Protein AF-A0A6C0I7R7-F1 (afdb_monomer)

InterPro domains:
  IPR003409 MORN repeat [PF02493] (102-117)
  IPR003409 MORN repeat [PF02493] (128-143)
  IPR003409 MORN repeat [PF02493] (154-175)
  IPR003409 MORN repeat [PF02493] (177-190)
  IPR003409 MORN repeat [SM00698] (100-121)
  IPR003409 MORN repeat [SM00698] (123-145)
  IPR003409 MORN repeat [SM00698] (152-173)
  IPR003409 MORN repeat [SM00698] (175-196)

Mean predicted aligned error: 16.59 Å

pLDDT: mean 82.38, std 18.5, range [27.12, 98.75]

Foldseek 3Di:
DDDDDDDDPDPVPVVVVVVVVVVVVVVVVVVVVVVVVVVVVVVVVVVVVVVVVVVVVVVVVVVVVVVVVVVVVVPDPPPPPVVPPQDAQQDWDADPVNQWIWHHHDDPNAQAAFIWIQGNVQRKIKGAGDDRNFAFAWTKMWGDDDPQPFTWMKTGGDDRNEHAQWIKTAHSVGWIKTAGDDRNFFAQWIWTDDPVQQKIWTAGDDRNDGDDTDIDGHDD

Structure (mmCIF, N/CA/C/O backbone):
data_AF-A0A6C0I7R7-F1
#
_entry.id   AF-A0A6C0I7R7-F1
#
loop_
_atom_site.group_PDB
_atom_site.id
_atom_site.type_symbol
_atom_site.label_atom_id
_atom_site.label_alt_id
_atom_site.label_comp_id
_atom_site.label_asym_id
_atom_site.label_entity_id
_atom_site.label_seq_id
_atom_site.pdbx_PDB_ins_code
_atom_site.Cartn_x
_atom_site.Cartn_y
_atom_site.Cartn_z
_atom_site.occupancy
_atom_site.B_iso_or_equiv
_atom_site.auth_seq_id
_atom_site.auth_comp_id
_atom_site.auth_asym_id
_atom_site.auth_atom_id
_atom_site.pdbx_PDB_model_num
ATOM 1 N N . MET A 1 1 ? -87.829 99.321 55.793 1.00 42.62 1 MET A N 1
ATOM 2 C CA . MET A 1 1 ? -86.889 98.284 56.261 1.00 42.62 1 MET A CA 1
ATOM 3 C C . MET A 1 1 ? -87.674 96.998 56.402 1.00 42.62 1 MET A C 1
ATOM 5 O O . MET A 1 1 ? -88.567 96.977 57.232 1.00 42.62 1 MET A O 1
ATOM 9 N N . ASN A 1 2 ? -87.428 96.001 55.555 1.00 27.12 2 ASN A N 1
ATOM 10 C CA . ASN A 1 2 ? -87.588 94.595 55.923 1.00 27.12 2 ASN A CA 1
ATOM 11 C C . ASN A 1 2 ? -86.868 93.722 54.896 1.00 27.12 2 ASN A C 1
ATOM 13 O O . ASN A 1 2 ? -87.236 93.635 53.729 1.00 27.12 2 ASN A O 1
ATOM 17 N N . THR A 1 3 ? -85.790 93.155 55.408 1.00 39.56 3 THR A N 1
ATOM 18 C CA . THR A 1 3 ? -85.009 92.014 54.959 1.00 39.56 3 THR A CA 1
ATOM 19 C C . THR A 1 3 ? -85.893 90.778 54.814 1.00 39.56 3 THR A C 1
ATOM 21 O O . THR A 1 3 ? -86.552 90.395 55.774 1.00 39.56 3 THR A O 1
ATOM 24 N N . THR A 1 4 ? -85.879 90.135 53.651 1.00 38.50 4 THR A N 1
ATOM 25 C CA . THR A 1 4 ? -86.155 88.692 53.494 1.00 38.50 4 THR A CA 1
ATOM 26 C C . THR A 1 4 ? -85.310 88.201 52.323 1.00 38.50 4 THR A C 1
ATOM 28 O O . THR A 1 4 ? -85.787 87.923 51.228 1.00 38.50 4 THR A O 1
ATOM 31 N N . ASP A 1 5 ? -83.999 88.203 52.560 1.00 40.38 5 ASP A N 1
ATOM 32 C CA . ASP A 1 5 ? -83.031 87.515 51.721 1.00 40.38 5 ASP A CA 1
ATOM 33 C C . ASP A 1 5 ? -83.102 86.005 51.969 1.00 40.38 5 ASP A C 1
ATOM 35 O O . ASP A 1 5 ? -83.161 85.551 53.109 1.00 40.38 5 ASP A O 1
ATOM 39 N N . MET A 1 6 ? -82.993 85.262 50.867 1.00 46.66 6 MET A N 1
ATOM 40 C CA . MET A 1 6 ? -82.255 83.998 50.770 1.00 46.66 6 MET A CA 1
ATOM 41 C C . MET A 1 6 ? -82.628 82.878 51.752 1.00 46.66 6 MET A C 1
ATOM 43 O O . MET A 1 6 ? -81.823 82.477 52.585 1.00 46.66 6 MET A O 1
ATOM 47 N N . GLU A 1 7 ? -83.784 82.246 51.548 1.00 43.22 7 GLU A N 1
ATOM 48 C CA . GLU A 1 7 ? -84.145 81.006 52.254 1.00 43.22 7 GLU A CA 1
ATOM 49 C C . GLU A 1 7 ? -84.387 79.820 51.298 1.00 43.22 7 GLU A C 1
ATOM 51 O O . GLU A 1 7 ? -85.345 79.069 51.446 1.00 43.22 7 GLU A O 1
ATOM 56 N N . TYR A 1 8 ? -83.529 79.632 50.282 1.00 42.50 8 TYR A N 1
ATOM 57 C CA . TYR A 1 8 ? -83.697 78.519 49.324 1.00 42.50 8 TYR A CA 1
ATOM 58 C C . TYR A 1 8 ? -82.468 77.638 49.042 1.00 42.50 8 TYR A C 1
ATOM 60 O O . TYR A 1 8 ? -82.517 76.831 48.120 1.00 42.50 8 TYR A O 1
ATOM 68 N N . CYS A 1 9 ? -81.379 77.709 49.819 1.00 44.00 9 CYS A N 1
ATOM 69 C CA . CYS A 1 9 ? -80.162 76.941 49.480 1.00 44.00 9 CYS A CA 1
ATOM 70 C C . CYS A 1 9 ? -79.631 75.933 50.515 1.00 44.00 9 CYS A C 1
ATOM 72 O O . CYS A 1 9 ? -78.678 75.222 50.196 1.00 44.00 9 CYS A O 1
ATOM 74 N N . GLU A 1 10 ? -80.222 75.770 51.704 1.00 43.00 10 GLU A N 1
ATOM 75 C CA . GLU A 1 10 ? -79.621 74.883 52.726 1.00 43.00 10 GLU A CA 1
ATOM 76 C C . GLU A 1 10 ? -80.336 73.542 52.977 1.00 43.00 10 GLU A C 1
ATOM 78 O O . GLU A 1 10 ? -79.711 72.616 53.502 1.00 43.00 10 GLU A O 1
ATOM 83 N N . MET A 1 11 ? -81.590 73.350 52.545 1.00 39.03 11 MET A N 1
ATOM 84 C CA . MET A 1 11 ? -82.331 72.110 52.853 1.00 39.03 11 MET A CA 1
ATOM 85 C C . MET A 1 11 ? -82.100 70.940 51.875 1.00 39.03 11 MET A C 1
ATOM 87 O O . MET A 1 11 ? -82.288 69.787 52.265 1.00 39.03 11 MET A O 1
ATOM 91 N N . ASP A 1 12 ? -81.592 71.180 50.662 1.00 48.50 12 ASP A N 1
ATOM 92 C CA . ASP A 1 12 ? -81.340 70.107 49.682 1.00 48.50 12 ASP A CA 1
ATOM 93 C C . ASP A 1 12 ? -79.949 69.464 49.799 1.00 48.50 12 ASP A C 1
ATOM 95 O O . ASP A 1 12 ? -79.761 68.291 49.459 1.00 48.50 12 ASP A O 1
ATOM 99 N N . ASN A 1 13 ? -78.964 70.170 50.362 1.00 47.06 13 ASN A N 1
ATOM 100 C CA . ASN A 1 13 ? -77.593 69.660 50.414 1.00 47.06 13 ASN A CA 1
ATOM 101 C C . ASN A 1 13 ? -77.442 68.459 51.363 1.00 47.06 13 ASN A C 1
ATOM 103 O O . ASN A 1 13 ? -76.804 67.478 50.991 1.00 47.06 13 ASN A O 1
ATOM 107 N N . LYS A 1 14 ? -78.083 68.439 52.542 1.00 51.88 14 LYS A N 1
ATOM 108 C CA . LYS A 1 14 ? -78.018 67.278 53.461 1.00 51.88 14 LYS A CA 1
ATOM 109 C C . LYS A 1 14 ? -78.707 66.023 52.898 1.00 51.88 14 LYS A C 1
ATOM 111 O O . LYS A 1 14 ? -78.180 64.923 53.062 1.00 51.88 14 LYS A O 1
ATOM 116 N N . SER A 1 15 ? -79.837 66.173 52.200 1.00 50.28 15 SER A N 1
ATOM 117 C CA . SER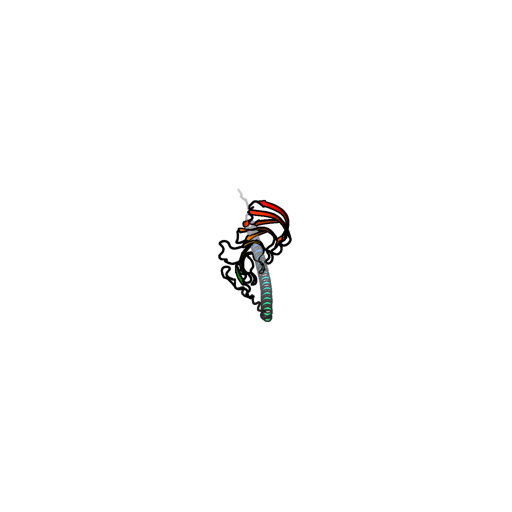 A 1 15 ? -80.572 65.065 51.558 1.00 50.28 15 SER A CA 1
ATOM 118 C C . SER A 1 15 ? -79.800 64.482 50.367 1.00 50.28 15 SER A C 1
ATOM 120 O O . SER A 1 15 ? -79.665 63.263 50.235 1.00 50.28 15 SER A O 1
ATOM 122 N N . ILE A 1 16 ? -79.200 65.344 49.538 1.00 53.50 16 ILE A N 1
ATOM 123 C CA . ILE A 1 16 ? -78.381 64.941 48.387 1.00 53.50 16 ILE A CA 1
ATOM 124 C C . ILE A 1 16 ? -77.039 64.344 48.836 1.00 53.50 16 ILE A C 1
ATOM 126 O O . ILE A 1 16 ? -76.605 63.341 48.267 1.00 53.50 16 ILE A O 1
ATOM 130 N N . ILE A 1 17 ? -76.394 64.896 49.873 1.00 55.56 17 ILE A N 1
ATOM 131 C CA . ILE A 1 17 ? -75.172 64.332 50.471 1.00 55.56 17 ILE A CA 1
ATOM 132 C C . ILE A 1 17 ? -75.470 62.951 51.072 1.00 55.56 17 ILE A C 1
ATOM 134 O O . ILE A 1 17 ? -74.740 62.007 50.784 1.00 55.56 17 ILE A O 1
ATOM 138 N N . SER A 1 18 ? -76.578 62.791 51.806 1.00 58.22 18 SER A N 1
ATOM 139 C CA . SER A 1 18 ? -77.009 61.499 52.364 1.00 58.22 18 SER A CA 1
ATOM 140 C C . SER A 1 18 ? -77.280 60.452 51.272 1.00 58.22 18 SER A C 1
ATOM 142 O O . SER A 1 18 ? -76.729 59.352 51.316 1.00 58.22 18 SER A O 1
ATOM 144 N N . LYS A 1 19 ? -78.015 60.807 50.207 1.00 58.88 19 LYS A N 1
ATOM 145 C CA . LYS A 1 19 ? -78.248 59.912 49.058 1.00 58.88 19 LYS A CA 1
ATOM 146 C C . LYS A 1 19 ? -76.955 59.560 48.314 1.00 58.88 19 LYS A C 1
ATOM 148 O O . LYS A 1 19 ? -76.758 58.397 47.973 1.00 58.88 19 LYS A O 1
ATOM 153 N N . LYS A 1 20 ? -76.037 60.513 48.101 1.00 61.34 20 LYS A N 1
ATOM 154 C CA . LYS A 1 20 ? -74.724 60.253 47.472 1.00 61.34 20 LYS A CA 1
ATOM 155 C C . LYS A 1 20 ? -73.838 59.346 48.330 1.00 61.34 20 LYS A C 1
ATOM 157 O O . LYS A 1 20 ? -73.126 58.510 47.776 1.00 61.34 20 LYS A O 1
ATOM 162 N N . VAL A 1 21 ? -73.891 59.481 49.656 1.00 60.69 21 VAL A N 1
ATOM 163 C CA . VAL A 1 21 ? -73.179 58.603 50.599 1.00 60.69 21 VAL A CA 1
ATOM 164 C C . VAL A 1 21 ? -73.762 57.190 50.572 1.00 60.69 21 VAL A C 1
ATOM 166 O O . VAL A 1 21 ? -73.000 56.235 50.458 1.00 60.69 21 VAL A O 1
ATOM 169 N N . ILE A 1 22 ? -75.089 57.040 50.565 1.00 65.38 22 ILE A N 1
ATOM 170 C CA . ILE A 1 22 ? -75.758 55.731 50.472 1.00 65.38 22 ILE A CA 1
ATOM 171 C C . ILE A 1 22 ? -75.485 55.059 49.116 1.00 65.38 22 ILE A C 1
ATOM 173 O O . ILE A 1 22 ? -75.202 53.864 49.072 1.00 65.38 22 ILE A O 1
ATOM 177 N N . ILE A 1 23 ? -75.496 55.808 48.008 1.00 65.81 23 ILE A N 1
ATOM 178 C CA . ILE A 1 23 ? -75.161 55.281 46.672 1.00 65.81 23 ILE A CA 1
ATOM 179 C C . ILE A 1 23 ? -73.693 54.840 46.612 1.00 65.81 23 ILE A C 1
ATOM 181 O O . ILE A 1 23 ? -73.396 53.761 46.109 1.00 65.81 23 ILE A O 1
ATOM 185 N N . LYS A 1 24 ? -72.761 55.621 47.175 1.00 66.31 24 LYS A N 1
ATOM 186 C CA . LYS A 1 24 ? -71.353 55.205 47.271 1.00 66.31 24 LYS A CA 1
ATOM 187 C C . LYS A 1 24 ? -71.185 53.962 48.144 1.00 66.31 24 LYS A C 1
ATOM 189 O O . LYS A 1 24 ? -70.454 53.058 47.759 1.00 66.31 24 LYS A O 1
ATOM 194 N N . PHE A 1 25 ? -71.874 53.888 49.280 1.00 67.62 25 PHE A N 1
ATOM 195 C CA . PHE A 1 25 ? -71.799 52.738 50.180 1.00 67.62 25 PHE A CA 1
ATOM 196 C C . PHE A 1 25 ? -72.376 51.473 49.533 1.00 67.62 25 PHE A C 1
ATOM 198 O O . PHE A 1 25 ? -71.743 50.423 49.552 1.00 67.62 25 PHE A O 1
ATOM 205 N N . THR A 1 26 ? -73.531 51.576 48.876 1.00 71.56 26 THR A N 1
ATOM 206 C CA . THR A 1 26 ? -74.139 50.453 48.142 1.00 71.56 26 THR A CA 1
ATOM 207 C C . THR A 1 26 ? -73.290 50.022 46.950 1.00 71.56 26 THR A C 1
ATOM 209 O O . THR A 1 26 ? -73.112 48.824 46.751 1.00 71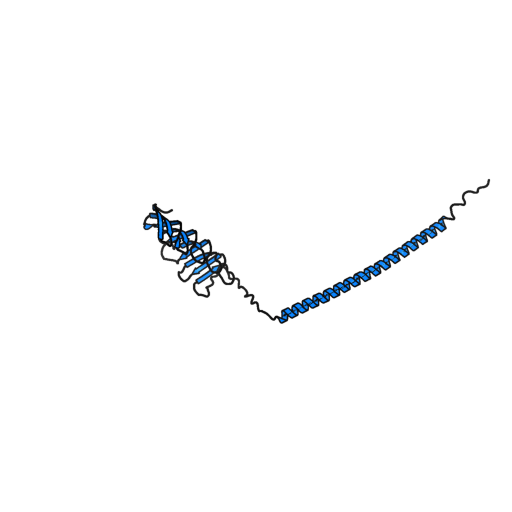.56 26 THR A O 1
ATOM 212 N N . TYR A 1 27 ? -72.675 50.956 46.219 1.00 72.25 27 TYR A N 1
ATOM 213 C CA . TYR A 1 27 ? -71.729 50.637 45.146 1.00 72.25 27 TYR A CA 1
ATOM 214 C C . TYR A 1 27 ? -70.495 49.885 45.665 1.00 72.25 27 TYR A C 1
ATOM 216 O O . TYR A 1 27 ? -70.097 48.880 45.080 1.00 72.25 27 TYR A O 1
ATOM 224 N N . VAL A 1 28 ? -69.925 50.313 46.799 1.00 72.12 28 VAL A N 1
ATOM 225 C CA . VAL A 1 28 ? -68.798 49.621 47.448 1.00 72.12 28 VAL A CA 1
ATOM 226 C C . VAL A 1 28 ? -69.207 48.223 47.911 1.00 72.12 28 VAL A C 1
ATOM 228 O O . VAL A 1 28 ? -68.474 47.269 47.666 1.00 72.12 28 VAL A O 1
ATOM 231 N N . MET A 1 29 ? -70.388 48.066 48.513 1.00 74.62 29 MET A N 1
ATOM 232 C CA . MET A 1 29 ? -70.875 46.754 48.950 1.00 74.62 29 MET A CA 1
ATOM 233 C C . MET A 1 29 ? -71.130 45.811 47.768 1.00 74.62 29 MET A C 1
ATOM 235 O O . MET A 1 29 ? -70.710 44.658 47.814 1.00 74.62 29 MET A O 1
ATOM 239 N N . ILE A 1 30 ? -71.732 46.297 46.679 1.00 75.75 30 ILE A N 1
ATOM 240 C CA . ILE A 1 30 ? -71.921 45.517 45.447 1.00 75.75 30 ILE A CA 1
ATOM 241 C C . ILE A 1 30 ? -70.564 45.123 44.849 1.00 75.75 30 ILE A C 1
ATOM 243 O O . ILE A 1 30 ? -70.373 43.962 44.488 1.00 75.75 30 ILE A O 1
ATOM 247 N N . TYR A 1 31 ? -69.602 46.048 44.797 1.00 79.81 31 TYR A N 1
ATOM 248 C CA . TYR A 1 31 ? -68.253 45.776 44.298 1.00 79.81 31 TYR A CA 1
ATOM 249 C C . TYR A 1 31 ? -67.536 44.706 45.134 1.00 79.81 31 TYR A C 1
ATOM 251 O O . TYR A 1 31 ? -66.980 43.760 44.577 1.00 79.81 31 TYR A O 1
ATOM 259 N N . LEU A 1 32 ? -67.609 44.795 46.467 1.00 76.50 32 LEU A N 1
ATOM 260 C CA . LEU A 1 32 ? -67.054 43.789 47.377 1.00 76.50 32 LEU A CA 1
ATOM 261 C C . LEU A 1 32 ? -67.743 42.427 47.215 1.00 76.50 32 LEU A C 1
ATOM 263 O O . LEU A 1 32 ? -67.065 41.399 47.212 1.00 76.50 32 LEU A O 1
ATOM 267 N N . CYS A 1 33 ? -69.065 42.395 47.018 1.00 72.06 33 CYS A N 1
ATOM 268 C CA . CYS A 1 33 ? -69.794 41.155 46.753 1.00 72.06 33 CYS A CA 1
ATOM 269 C C . CYS A 1 33 ? -69.383 40.515 45.420 1.00 72.06 33 CYS A C 1
ATOM 271 O O . CYS A 1 33 ? -69.117 39.312 45.382 1.00 72.06 33 CYS A O 1
ATOM 273 N N . ILE A 1 34 ? -69.276 41.298 44.342 1.00 78.06 34 ILE A N 1
ATOM 274 C CA . ILE A 1 34 ? -68.814 40.813 43.031 1.00 78.06 34 ILE A CA 1
ATOM 275 C C . ILE A 1 34 ? -67.378 40.290 43.138 1.00 78.06 34 ILE A C 1
ATOM 277 O O . ILE A 1 34 ? -67.089 39.191 42.662 1.00 78.06 34 ILE A O 1
ATOM 281 N N . TYR A 1 35 ? -66.493 41.026 43.815 1.00 76.31 35 TYR A N 1
ATOM 282 C CA . TYR A 1 35 ? -65.114 40.603 44.044 1.00 76.31 35 TYR A CA 1
ATOM 283 C C . TYR A 1 35 ? -65.045 39.284 44.827 1.00 76.31 35 TYR A C 1
ATOM 285 O O . TYR A 1 35 ? -64.345 38.364 44.412 1.00 76.31 35 TYR A O 1
ATOM 293 N N . ALA A 1 36 ? -65.827 39.136 45.902 1.00 77.69 36 ALA A N 1
ATOM 294 C CA . ALA A 1 36 ? -65.870 37.912 46.702 1.00 77.69 36 ALA A CA 1
ATOM 295 C C . ALA A 1 36 ? -66.416 36.700 45.921 1.00 77.69 36 ALA A C 1
ATOM 297 O O . ALA A 1 36 ? -65.897 35.589 46.060 1.00 77.69 36 ALA A O 1
ATOM 298 N N . ILE A 1 37 ? -67.437 36.894 45.077 1.00 79.12 37 ILE A N 1
ATOM 299 C CA . ILE A 1 37 ? -67.976 35.842 44.198 1.00 79.12 37 ILE A CA 1
ATOM 300 C C . ILE A 1 37 ? -66.932 35.432 43.156 1.00 79.12 37 ILE A C 1
ATOM 302 O O . ILE A 1 37 ? -66.698 34.236 42.959 1.00 79.12 37 ILE A O 1
ATOM 306 N N . ASN A 1 38 ? -66.274 36.406 42.524 1.00 71.19 38 ASN A N 1
ATOM 307 C CA . ASN A 1 38 ? -65.230 36.152 41.536 1.00 71.19 38 ASN A CA 1
ATOM 308 C C . ASN A 1 38 ? -64.024 35.448 42.166 1.00 71.19 38 ASN A C 1
ATOM 310 O O . ASN A 1 38 ? -63.549 34.464 41.605 1.00 71.19 38 ASN A O 1
ATOM 314 N N . TYR A 1 39 ? -63.599 35.859 43.363 1.00 72.38 39 TYR A N 1
ATOM 315 C CA . TYR A 1 39 ? -62.528 35.205 44.114 1.00 72.38 39 TYR A CA 1
ATOM 316 C C . TYR A 1 39 ? -62.862 33.740 44.433 1.00 72.38 39 TYR A C 1
ATOM 318 O O . TYR A 1 39 ? -62.055 32.848 44.171 1.00 72.38 39 TYR A O 1
ATOM 326 N N . LYS A 1 40 ? -64.083 33.452 44.916 1.00 77.25 40 LYS A N 1
ATOM 327 C CA . LYS A 1 40 ? -64.534 32.070 45.167 1.00 77.25 40 LYS A CA 1
ATOM 328 C C . LYS A 1 40 ? -64.569 31.226 43.888 1.00 77.25 40 LYS A C 1
ATOM 330 O O . LYS A 1 40 ? -64.155 30.068 43.918 1.00 77.25 40 LYS A O 1
ATOM 335 N N . ARG A 1 41 ? -65.037 31.791 42.767 1.00 69.94 41 ARG A N 1
ATOM 336 C CA . ARG A 1 41 ? -65.063 31.104 41.463 1.00 69.94 41 ARG A CA 1
ATOM 337 C C . ARG A 1 41 ? -63.657 30.810 40.944 1.00 69.94 41 ARG A C 1
ATOM 339 O O . ARG A 1 41 ? -63.407 29.676 40.543 1.00 69.94 41 ARG A O 1
ATOM 346 N N . LEU A 1 42 ? -62.742 31.781 41.007 1.00 60.81 42 LEU A N 1
ATOM 347 C CA . LEU A 1 42 ? -61.347 31.599 40.593 1.00 60.81 42 LEU A CA 1
ATOM 348 C C . LEU A 1 42 ? -60.659 30.516 41.431 1.00 60.81 42 LEU A C 1
ATOM 350 O O . LEU A 1 42 ? -60.031 29.621 40.878 1.00 60.81 42 LEU A O 1
ATOM 354 N N . ASN A 1 43 ? -60.844 30.548 42.754 1.00 68.62 43 ASN A N 1
ATOM 355 C CA . ASN A 1 43 ? -60.264 29.555 43.654 1.00 68.62 43 ASN A CA 1
ATOM 356 C C . ASN A 1 43 ? -60.815 28.140 43.383 1.00 68.62 43 ASN A C 1
ATOM 358 O O . ASN A 1 43 ? -60.066 27.167 43.340 1.00 68.62 43 ASN A O 1
ATOM 362 N N . SER A 1 44 ? -62.122 28.015 43.120 1.00 69.94 44 SER A N 1
ATOM 363 C CA . SER A 1 44 ? -62.738 26.739 42.728 1.00 69.94 44 SER A CA 1
ATOM 364 C C . SER A 1 44 ? -62.201 26.212 41.390 1.00 69.94 44 SER A C 1
ATOM 366 O O . SER A 1 44 ? -61.923 25.018 41.277 1.00 69.94 44 SER A O 1
ATOM 368 N N . TYR A 1 45 ? -62.011 27.088 40.399 1.00 63.69 45 TYR A N 1
ATOM 369 C CA . TYR A 1 45 ? -61.442 26.729 39.098 1.00 63.69 45 TYR A CA 1
ATOM 370 C C . TYR A 1 45 ? -59.974 26.287 39.207 1.00 63.69 45 TYR A C 1
ATOM 372 O O . TYR A 1 45 ? -59.623 25.220 38.707 1.00 63.69 45 TYR A O 1
ATOM 380 N N . CYS A 1 46 ? -59.135 27.041 39.928 1.00 59.41 46 CYS A N 1
ATOM 381 C CA . CYS A 1 46 ? -57.734 26.680 40.159 1.00 59.41 46 CYS A CA 1
ATOM 382 C C . CYS A 1 46 ? -57.597 25.332 40.883 1.00 59.41 46 CYS A C 1
ATOM 384 O O . CYS A 1 46 ? -56.768 24.512 40.492 1.00 59.41 46 CYS A O 1
ATOM 386 N N . ASN A 1 47 ? -58.445 25.061 41.882 1.00 71.06 47 ASN A N 1
ATOM 387 C CA . ASN A 1 47 ? -58.440 23.776 42.586 1.00 71.06 47 ASN A CA 1
ATOM 388 C C . ASN A 1 47 ? -58.867 22.607 41.688 1.00 71.06 47 ASN A C 1
ATOM 390 O O . ASN A 1 47 ? -58.277 21.533 41.771 1.00 71.06 47 ASN A O 1
ATOM 394 N N . LYS A 1 48 ? -59.854 22.801 40.800 1.00 73.50 48 LYS A N 1
ATOM 395 C CA . LYS A 1 48 ? -60.234 21.772 39.817 1.00 73.50 48 LYS A CA 1
ATOM 396 C C . LYS A 1 48 ? -59.089 21.462 38.856 1.00 73.50 48 LYS A C 1
ATOM 398 O O . LYS A 1 48 ? -58.759 20.292 38.698 1.00 73.50 48 LYS A O 1
ATOM 403 N N . LYS A 1 49 ? -58.444 22.491 38.297 1.00 66.31 49 LYS A N 1
ATOM 404 C CA . LYS A 1 49 ? -57.314 22.321 37.374 1.00 66.31 49 LYS A CA 1
ATOM 405 C C . LYS A 1 49 ? -56.127 21.618 38.044 1.00 66.31 49 LYS A C 1
ATOM 407 O O . LYS A 1 49 ? -55.587 20.675 37.482 1.00 66.31 49 LYS A O 1
ATOM 412 N N . LYS A 1 50 ? -55.789 21.997 39.282 1.00 67.06 50 LYS A N 1
ATOM 413 C CA . LYS A 1 50 ? -54.730 21.337 40.064 1.00 67.06 50 LYS A CA 1
ATOM 414 C C . LYS A 1 50 ? -55.046 19.861 40.335 1.00 67.06 50 LYS A C 1
ATOM 416 O O . LYS A 1 50 ? -54.165 19.018 40.238 1.00 67.06 50 LYS A O 1
ATOM 421 N N . ASN A 1 51 ? -56.306 19.531 40.628 1.00 75.56 51 ASN A N 1
ATOM 422 C CA . ASN A 1 51 ? -56.729 18.140 40.813 1.00 75.56 51 ASN A CA 1
ATOM 423 C C . ASN A 1 51 ? -56.692 17.330 39.507 1.00 75.56 51 ASN A C 1
ATOM 425 O O . ASN A 1 51 ? -56.438 16.129 39.544 1.00 75.56 51 ASN A O 1
ATOM 429 N N . GLU A 1 52 ? -56.960 17.952 38.359 1.00 79.12 52 GLU A N 1
ATOM 430 C CA . GLU A 1 52 ? -56.803 17.313 37.048 1.00 79.12 52 GLU A CA 1
ATOM 431 C C . GLU A 1 52 ? -55.325 17.076 36.712 1.00 79.12 52 GLU A C 1
ATOM 433 O O . GLU A 1 52 ? -54.980 15.977 36.287 1.00 79.12 52 GLU A O 1
ATOM 438 N N . GLU A 1 53 ? -54.448 18.047 36.987 1.00 71.44 53 GLU A N 1
ATOM 439 C CA . GLU A 1 53 ? -52.991 17.914 36.828 1.00 71.44 53 GLU A CA 1
ATOM 440 C C . GLU A 1 53 ? -52.426 16.778 37.696 1.00 71.44 53 GLU A C 1
ATOM 442 O O . GLU A 1 53 ? -51.672 15.949 37.193 1.00 71.44 53 GLU A O 1
ATOM 447 N N . VAL A 1 54 ? -52.860 16.662 38.958 1.00 79.69 54 VAL A N 1
ATOM 448 C CA . VAL A 1 54 ? -52.467 15.549 39.846 1.00 79.69 54 VAL A CA 1
ATOM 449 C C . VAL A 1 54 ? -52.920 14.197 39.286 1.00 79.69 54 VAL A C 1
ATOM 451 O O . VAL A 1 54 ? -52.125 13.266 39.225 1.00 79.69 54 VAL A O 1
ATOM 454 N N . LYS A 1 55 ? -54.159 14.087 38.787 1.00 82.69 55 LYS A N 1
ATOM 455 C CA . LYS A 1 55 ? -54.658 12.838 38.178 1.00 82.69 55 LYS A CA 1
ATOM 456 C C . LYS A 1 55 ? -53.908 12.448 36.906 1.00 82.69 55 LYS A C 1
ATOM 458 O O . LYS A 1 55 ? -53.806 11.264 36.595 1.00 82.69 55 LYS A O 1
ATOM 463 N N . VAL A 1 56 ? -53.452 13.426 36.124 1.00 76.44 56 VAL A N 1
ATOM 464 C CA . VAL A 1 56 ? -52.619 13.171 34.940 1.00 76.44 56 VAL A CA 1
ATOM 465 C C . VAL A 1 56 ? -51.232 12.702 35.371 1.00 76.44 56 VAL A C 1
ATOM 467 O O . VAL A 1 56 ? -50.732 11.729 34.815 1.00 76.44 56 VAL A O 1
ATOM 470 N N . GLN A 1 57 ? -50.654 13.324 36.398 1.00 75.88 57 GLN A N 1
ATOM 471 C CA . GLN A 1 57 ? -49.347 12.956 36.932 1.00 75.88 57 GLN A CA 1
ATOM 472 C C . GLN A 1 57 ? -49.332 11.528 37.500 1.00 75.88 57 GLN A C 1
ATOM 474 O O . GLN A 1 57 ? -48.467 10.738 37.136 1.00 75.88 57 GLN A O 1
ATOM 479 N N . GLU A 1 58 ? -50.346 11.152 38.284 1.00 87.62 58 GLU A N 1
ATOM 480 C CA . GLU A 1 58 ? -50.506 9.784 38.802 1.00 87.62 58 GLU A CA 1
ATOM 481 C C . GLU A 1 58 ? -50.603 8.744 37.670 1.00 87.62 58 GLU A C 1
ATOM 483 O O . GLU A 1 58 ? -50.072 7.638 37.780 1.00 87.62 58 GLU A O 1
ATOM 488 N N . LYS A 1 59 ? -51.248 9.093 36.546 1.00 86.69 59 LYS A N 1
ATOM 489 C CA . LYS A 1 59 ? -51.318 8.222 35.361 1.00 86.69 59 LYS A CA 1
ATOM 490 C C . LYS A 1 59 ? -49.975 8.100 34.645 1.00 86.69 59 LYS A C 1
ATOM 492 O O . LYS A 1 59 ? -49.643 7.005 34.203 1.00 86.69 59 LYS A O 1
ATOM 497 N N . ILE A 1 60 ? -49.220 9.191 34.523 1.00 77.00 60 ILE A N 1
ATOM 498 C CA . ILE A 1 60 ? -47.875 9.177 33.927 1.00 77.00 60 ILE A CA 1
ATOM 499 C C . ILE A 1 60 ? -46.950 8.288 34.759 1.00 77.00 60 ILE A C 1
ATOM 501 O O . ILE A 1 60 ? -46.275 7.426 34.205 1.00 77.00 60 ILE A O 1
ATOM 505 N N . GLU A 1 61 ? -46.975 8.436 36.082 1.00 88.31 61 GLU A N 1
ATOM 506 C CA . GLU A 1 61 ? -46.163 7.627 36.995 1.00 88.31 61 GLU A CA 1
ATOM 507 C C . GLU A 1 61 ? -46.532 6.140 36.925 1.00 88.31 61 GLU A C 1
ATOM 509 O O . GLU A 1 61 ? -45.649 5.281 36.934 1.00 88.31 61 GLU A O 1
ATOM 514 N N . ALA A 1 62 ? -47.821 5.818 36.780 1.00 82.25 62 ALA A N 1
ATOM 515 C CA . ALA A 1 62 ? -48.272 4.444 36.583 1.00 82.25 62 ALA A CA 1
ATOM 516 C C . ALA A 1 62 ? -47.773 3.844 35.255 1.00 82.25 62 ALA A C 1
ATOM 518 O O . ALA A 1 62 ? -47.309 2.704 35.249 1.00 82.25 62 ALA A O 1
ATOM 519 N N . VAL A 1 63 ? -47.816 4.606 34.154 1.00 76.06 63 VAL A N 1
ATOM 520 C CA . VAL A 1 63 ? -47.295 4.165 32.847 1.00 76.06 63 VAL A CA 1
ATOM 521 C C . VAL A 1 63 ? -45.781 3.978 32.897 1.00 76.06 63 VAL A C 1
ATOM 523 O O . VAL A 1 63 ? -45.296 2.930 32.492 1.00 76.06 63 VAL A O 1
ATOM 526 N N . GLN A 1 64 ? -45.035 4.926 33.471 1.00 77.19 64 GLN A N 1
ATOM 527 C CA . GLN A 1 64 ? -43.577 4.824 33.621 1.00 77.19 64 GLN A CA 1
ATOM 528 C C . GLN A 1 64 ? -43.163 3.631 34.488 1.00 77.19 64 GLN A C 1
ATOM 530 O O . GLN A 1 64 ? -42.165 2.962 34.217 1.00 77.19 64 GLN A O 1
ATOM 535 N N . LYS A 1 65 ? -43.933 3.342 35.542 1.00 84.19 65 LYS A N 1
ATOM 536 C CA . LYS A 1 65 ? -43.716 2.167 36.385 1.00 84.19 65 LYS A CA 1
ATOM 537 C C . LYS A 1 65 ? -43.968 0.878 35.606 1.00 84.19 65 LYS A C 1
ATOM 539 O O . LYS A 1 65 ? -43.140 -0.025 35.671 1.00 84.19 65 LYS A O 1
ATOM 544 N N . GLN A 1 66 ? -45.060 0.819 34.846 1.00 79.06 66 GLN A N 1
ATOM 545 C CA . GLN A 1 66 ? -45.380 -0.329 34.004 1.00 79.06 66 GLN A CA 1
ATOM 546 C C . GLN A 1 66 ? -44.330 -0.530 32.902 1.00 79.06 66 GLN A C 1
ATOM 548 O O . GLN A 1 66 ? -43.899 -1.657 32.693 1.00 79.06 66 GLN A O 1
ATOM 553 N N . GLU A 1 67 ? -43.852 0.539 32.259 1.00 70.88 67 GLU A N 1
ATOM 554 C CA . GLU A 1 67 ? -42.739 0.491 31.302 1.00 70.88 67 GLU A CA 1
ATOM 555 C C . GLU A 1 67 ? -41.485 -0.090 31.958 1.00 70.88 67 GLU A C 1
ATOM 557 O O . GLU A 1 67 ? -40.907 -1.046 31.444 1.00 70.88 67 GLU A O 1
ATOM 562 N N . LYS A 1 68 ? -41.105 0.412 33.138 1.00 73.44 68 LYS A N 1
ATOM 563 C CA . LYS A 1 68 ? -39.938 -0.072 33.885 1.00 73.44 68 LYS A CA 1
ATOM 564 C C . LYS A 1 68 ? -40.063 -1.544 34.293 1.00 73.44 68 LYS A C 1
ATOM 566 O O . LYS A 1 68 ? -39.068 -2.262 34.262 1.00 73.44 68 LYS A O 1
ATOM 571 N N . GLU A 1 69 ? -41.264 -1.991 34.651 1.00 75.75 69 GLU A N 1
ATOM 572 C CA . GLU A 1 69 ? -41.563 -3.392 34.965 1.00 75.75 69 GLU A CA 1
ATOM 573 C C . GLU A 1 69 ? -41.554 -4.277 33.706 1.00 75.75 69 GLU A C 1
ATOM 575 O O . GLU A 1 69 ? -41.037 -5.389 33.743 1.00 75.75 69 GLU A O 1
ATOM 580 N N . THR A 1 70 ? -42.042 -3.790 32.560 1.00 62.28 70 THR A N 1
ATOM 581 C CA . THR A 1 70 ? -41.919 -4.517 31.282 1.00 62.28 70 THR A CA 1
ATOM 582 C C . THR A 1 70 ? -40.469 -4.604 30.802 1.00 62.28 70 THR A C 1
ATOM 584 O O . THR A 1 70 ? -40.044 -5.665 30.359 1.00 62.28 70 THR A O 1
ATOM 587 N N . LEU A 1 71 ? -39.685 -3.532 30.963 1.00 62.50 71 LEU A N 1
ATOM 588 C CA . LEU A 1 71 ? -38.249 -3.491 30.675 1.00 62.50 71 LEU A CA 1
ATOM 589 C C . LEU A 1 71 ? -37.458 -4.443 31.579 1.00 62.50 71 LEU A C 1
ATOM 591 O O . LEU A 1 71 ? -36.506 -5.063 31.117 1.00 62.50 71 LEU A O 1
ATOM 595 N N . SER A 1 72 ? -37.856 -4.602 32.845 1.00 62.84 72 SER A N 1
ATOM 596 C CA . SER A 1 72 ? -37.202 -5.545 33.757 1.00 62.84 72 SER A CA 1
ATOM 597 C C . SER A 1 72 ? -37.593 -7.004 33.504 1.00 62.84 72 SER A C 1
ATOM 599 O O . SER A 1 72 ? -36.768 -7.885 33.725 1.00 62.84 72 SER A O 1
ATOM 601 N N . LEU A 1 73 ? -38.811 -7.275 33.017 1.00 62.38 73 LEU A N 1
ATOM 602 C CA . LEU A 1 73 ? -39.281 -8.615 32.627 1.00 62.38 73 LEU A CA 1
ATOM 603 C C . LEU A 1 73 ? -38.656 -9.127 31.321 1.00 62.38 73 LEU A C 1
ATOM 605 O O . LEU A 1 73 ? -38.636 -10.335 31.102 1.00 62.38 73 LEU A O 1
ATOM 609 N N . ILE A 1 74 ? -38.123 -8.233 30.484 1.00 60.53 74 ILE A N 1
ATOM 610 C CA . ILE A 1 74 ? -37.375 -8.590 29.270 1.00 60.53 74 ILE A CA 1
ATOM 611 C C . ILE A 1 74 ? -35.955 -9.106 29.589 1.00 60.53 74 ILE A C 1
ATOM 613 O O . ILE A 1 74 ? -35.318 -9.561 28.656 1.00 60.53 74 ILE A O 1
ATOM 617 N N . LEU A 1 75 ? -35.496 -9.091 30.859 1.00 53.03 75 LEU A N 1
ATOM 618 C CA . LEU A 1 75 ? -34.201 -9.589 31.386 1.00 53.03 75 LEU A CA 1
ATOM 619 C C . LEU A 1 75 ? -33.093 -9.887 30.357 1.00 53.03 75 LEU A C 1
ATOM 621 O O . LEU A 1 75 ? -33.194 -10.795 29.538 1.00 53.03 75 LEU A O 1
ATOM 625 N N . PRO A 1 76 ? -31.921 -9.308 30.623 1.00 47.31 76 PRO A N 1
ATOM 626 C CA . PRO A 1 76 ? -31.118 -8.616 29.637 1.00 47.31 76 PRO A CA 1
ATOM 627 C C . PRO A 1 76 ? -30.868 -9.505 28.413 1.00 47.31 76 PRO A C 1
ATOM 629 O O . PRO A 1 76 ? -30.282 -10.582 28.516 1.00 47.31 76 PRO A O 1
ATOM 632 N N . VAL A 1 77 ? -31.178 -8.995 27.220 1.00 47.28 77 VAL A N 1
ATOM 633 C CA . VAL A 1 77 ? -30.144 -9.139 26.200 1.00 47.28 77 VAL A CA 1
ATOM 634 C C . VAL A 1 77 ? -28.997 -8.366 26.826 1.00 47.28 77 VAL A C 1
ATOM 636 O O . VAL A 1 77 ? -29.058 -7.142 26.944 1.00 47.28 77 VAL A O 1
ATOM 639 N N . GLU A 1 78 ? -28.034 -9.088 27.392 1.00 50.16 78 GLU A N 1
ATOM 640 C CA . GLU A 1 78 ? -26.679 -8.587 27.405 1.00 50.16 78 GLU A CA 1
ATOM 641 C C . GLU A 1 78 ? -26.411 -8.322 25.924 1.00 50.16 78 GLU A C 1
ATOM 643 O O . GLU A 1 78 ? -25.912 -9.166 25.188 1.00 50.16 78 GLU A O 1
ATOM 648 N N . ASP A 1 79 ? -26.787 -7.125 25.468 1.00 42.59 79 ASP A N 1
ATOM 649 C CA . ASP A 1 79 ? -25.851 -6.362 24.696 1.00 42.59 79 ASP A CA 1
ATOM 650 C C . ASP A 1 79 ? -24.650 -6.327 25.644 1.00 42.59 79 ASP A C 1
ATOM 652 O O . ASP A 1 79 ? -24.506 -5.464 26.512 1.00 42.59 79 ASP A O 1
ATOM 656 N N . GLU A 1 80 ? -23.803 -7.353 25.530 1.00 48.34 80 GLU A N 1
ATOM 657 C CA . GLU A 1 80 ? -22.389 -7.104 25.461 1.00 48.34 80 GLU A CA 1
ATOM 658 C C . GLU A 1 80 ? -22.278 -5.993 24.410 1.00 48.34 80 GLU A C 1
ATOM 660 O O . GLU A 1 80 ? -22.037 -6.228 23.228 1.00 48.34 80 GLU A O 1
ATOM 665 N N . GLU A 1 81 ? -22.509 -4.743 24.831 1.00 48.78 81 GLU A N 1
ATOM 666 C CA . GLU A 1 81 ? -21.723 -3.633 24.358 1.00 48.78 81 GLU A CA 1
ATOM 667 C C . GLU A 1 81 ? -20.314 -4.078 24.706 1.00 48.78 81 GLU A C 1
ATOM 669 O O . GLU A 1 81 ? -19.802 -3.828 25.800 1.00 48.78 81 GLU A O 1
ATOM 674 N N . GLU A 1 82 ? -19.770 -4.898 23.803 1.00 48.94 82 GLU A N 1
ATOM 675 C CA . GLU A 1 82 ? -18.407 -5.346 23.764 1.00 48.94 82 GLU A CA 1
ATOM 676 C C . GLU A 1 82 ? -17.655 -4.052 23.950 1.00 48.94 82 GLU A C 1
ATOM 678 O O . GLU A 1 82 ? -17.717 -3.152 23.109 1.00 48.94 82 GLU A O 1
ATOM 683 N N . LYS A 1 83 ? -17.136 -3.875 25.164 1.00 47.59 83 LYS A N 1
ATOM 684 C CA . LYS A 1 83 ? -16.527 -2.637 25.598 1.00 47.59 83 LYS A CA 1
ATOM 685 C C . LYS A 1 83 ? -15.359 -2.478 24.648 1.00 47.59 83 LYS A C 1
ATOM 687 O O . LYS A 1 83 ? -14.361 -3.163 24.845 1.00 47.59 83 LYS A O 1
ATOM 692 N N . ILE A 1 84 ? -15.543 -1.704 23.571 1.00 54.56 84 ILE A N 1
ATOM 693 C CA . ILE A 1 84 ? -14.578 -1.628 22.479 1.00 54.56 84 ILE A CA 1
ATOM 694 C C . ILE A 1 84 ? -13.337 -1.059 23.131 1.00 54.56 84 ILE A C 1
ATOM 696 O O . ILE A 1 84 ? -13.271 0.127 23.451 1.00 54.56 84 ILE A O 1
ATOM 700 N N . GLU A 1 85 ? -12.408 -1.953 23.442 1.00 64.56 85 GLU A N 1
ATOM 701 C CA . GLU A 1 85 ? -11.174 -1.620 24.107 1.00 64.56 85 GLU A CA 1
ATOM 702 C C . GLU A 1 85 ? -10.421 -0.772 23.090 1.00 64.56 85 GLU A C 1
ATOM 704 O O . GLU A 1 85 ? -9.975 -1.265 22.050 1.00 64.56 85 GLU A O 1
ATOM 709 N N . GLU A 1 86 ? -10.439 0.541 23.309 1.00 73.00 86 GLU A N 1
ATOM 710 C CA . GLU A 1 86 ? -9.913 1.508 22.362 1.00 73.00 86 GLU A CA 1
ATOM 711 C C . GLU A 1 86 ? -8.417 1.224 22.204 1.00 73.00 86 GLU A C 1
ATOM 713 O O . GLU A 1 86 ? -7.614 1.438 23.114 1.00 73.00 86 GLU A O 1
ATOM 718 N N . LYS A 1 87 ? -8.052 0.617 21.071 1.00 83.88 87 LYS A N 1
ATOM 719 C CA . LYS A 1 87 ? -6.682 0.174 20.818 1.00 83.88 87 LYS A CA 1
ATOM 720 C C . LYS A 1 87 ? -5.769 1.388 20.682 1.00 83.88 87 LYS A C 1
ATOM 722 O O . LYS A 1 87 ? -6.052 2.305 19.912 1.00 83.88 87 LYS A O 1
ATOM 727 N N . ASP A 1 88 ? -4.632 1.352 21.369 1.00 89.50 88 ASP A N 1
ATOM 728 C CA . ASP A 1 88 ? -3.603 2.384 21.270 1.00 89.50 88 ASP A CA 1
ATOM 729 C C . ASP A 1 88 ? -2.994 2.372 19.861 1.00 89.50 88 ASP A C 1
ATOM 731 O O . ASP A 1 88 ? -2.350 1.410 19.436 1.00 89.50 88 ASP A O 1
ATOM 735 N N . VAL A 1 89 ? -3.162 3.474 19.131 1.00 92.56 89 VAL A N 1
ATOM 736 C CA . VAL A 1 89 ? -2.710 3.621 17.739 1.00 92.56 89 VAL A CA 1
ATOM 737 C C . VAL A 1 89 ? -1.189 3.500 17.559 1.00 92.56 89 VAL A C 1
ATOM 739 O O . VAL A 1 89 ? -0.706 3.333 16.437 1.00 92.56 89 VAL A O 1
ATOM 742 N N . THR A 1 90 ? -0.408 3.573 18.638 1.00 90.81 90 THR A N 1
ATOM 743 C CA . THR A 1 90 ? 1.059 3.471 18.617 1.00 90.81 90 THR A CA 1
ATOM 744 C C . THR A 1 90 ? 1.573 2.052 18.862 1.00 90.81 90 THR A C 1
ATOM 746 O O . THR A 1 90 ? 2.719 1.742 18.510 1.00 90.81 90 THR A O 1
ATOM 749 N N . VAL A 1 91 ? 0.728 1.171 19.403 1.00 94.81 91 VAL A N 1
ATOM 750 C CA . VAL A 1 91 ? 1.086 -0.193 19.797 1.00 94.81 91 VAL A CA 1
ATOM 751 C C . VAL A 1 91 ? 0.824 -1.171 18.656 1.00 94.81 91 VAL A C 1
ATOM 753 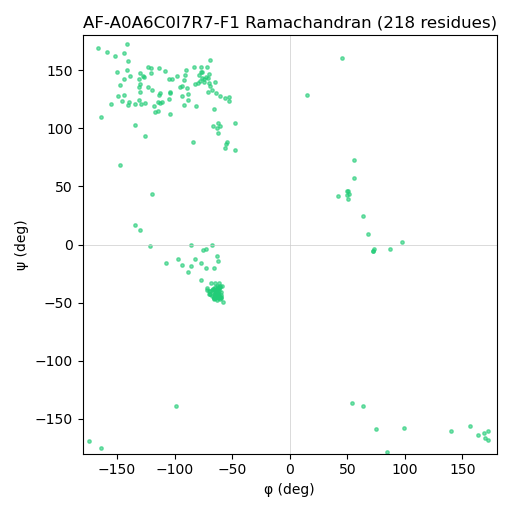O O . VAL A 1 91 ? -0.154 -1.082 17.918 1.00 94.81 91 VAL A O 1
ATOM 756 N N . TRP A 1 92 ? 1.725 -2.140 18.504 1.00 96.50 92 TRP A N 1
ATOM 757 C CA . TRP A 1 92 ? 1.550 -3.227 17.551 1.00 96.50 92 TRP A CA 1
ATOM 758 C C . TRP A 1 92 ? 0.637 -4.317 18.114 1.00 96.50 92 TRP A C 1
ATOM 760 O O . TRP A 1 92 ? 1.011 -5.008 19.060 1.00 96.50 92 TRP A O 1
ATOM 770 N N . TYR A 1 93 ? -0.486 -4.559 17.447 1.00 95.88 93 TYR A N 1
ATOM 771 C CA . TYR A 1 93 ? -1.360 -5.702 17.702 1.00 95.88 93 TYR A CA 1
ATOM 772 C C . TYR A 1 93 ? -1.169 -6.748 16.610 1.00 95.88 93 TYR A C 1
ATOM 774 O O . TYR A 1 93 ? -1.183 -6.424 15.422 1.00 95.88 93 TYR A O 1
ATOM 782 N N . LYS A 1 94 ? -0.979 -8.009 16.996 1.00 96.00 94 LYS A N 1
ATOM 783 C CA . LYS A 1 94 ? -0.925 -9.126 16.043 1.00 96.00 94 LYS A CA 1
ATOM 784 C C . LYS A 1 94 ? -2.333 -9.439 15.543 1.00 96.00 94 LYS A C 1
ATOM 786 O O . LYS A 1 94 ? -3.281 -9.368 16.320 1.00 96.00 94 LYS A O 1
ATOM 791 N N . PHE A 1 95 ? -2.461 -9.777 14.265 1.00 93.31 95 PHE A N 1
ATOM 792 C CA . PHE A 1 95 ? -3.717 -10.308 13.741 1.00 93.31 95 PHE A CA 1
ATOM 793 C C . PHE A 1 95 ? -3.963 -11.714 14.288 1.00 93.31 95 PHE A C 1
ATOM 795 O O . PHE A 1 95 ? -3.016 -12.480 14.479 1.00 93.31 95 PHE A O 1
ATOM 802 N N . GLU A 1 96 ? -5.231 -12.058 14.502 1.00 90.56 96 GLU A N 1
ATOM 803 C CA . GLU A 1 96 ? -5.640 -13.378 14.998 1.00 90.56 96 GLU A CA 1
ATOM 804 C C . GLU A 1 96 ? -5.236 -14.510 14.049 1.00 90.56 96 GLU A C 1
ATOM 806 O O . GLU A 1 96 ? -4.858 -15.590 14.491 1.00 90.56 96 GLU A O 1
ATOM 811 N N . ASP A 1 97 ? -5.232 -14.245 12.740 1.00 90.88 97 ASP A N 1
ATOM 812 C CA . ASP A 1 97 ? -4.799 -15.208 11.724 1.00 90.88 97 ASP A CA 1
ATOM 813 C C . ASP A 1 97 ? -3.277 -15.434 11.693 1.00 90.88 97 ASP A C 1
ATOM 815 O O . ASP A 1 97 ? -2.786 -16.255 10.915 1.00 90.88 97 ASP A O 1
ATOM 819 N N . GLY A 1 98 ? -2.520 -14.693 12.509 1.00 93.12 98 GLY A N 1
ATOM 820 C CA . GLY A 1 98 ? -1.070 -14.789 12.605 1.00 93.12 98 GLY A CA 1
ATOM 821 C C . GLY A 1 98 ? -0.316 -14.310 11.362 1.00 93.12 98 GLY A C 1
ATOM 822 O O . GLY A 1 98 ? 0.896 -14.498 11.297 1.00 93.12 98 GLY A O 1
ATOM 823 N N . LYS A 1 99 ? -0.974 -13.681 10.376 1.00 93.25 99 LYS A N 1
ATOM 824 C CA . LYS A 1 99 ? -0.334 -13.269 9.108 1.00 93.25 99 LYS A CA 1
ATOM 825 C C . LYS A 1 99 ? 0.358 -11.913 9.172 1.00 93.25 99 LYS A C 1
ATOM 827 O O . LYS A 1 99 ? 0.920 -11.455 8.175 1.00 93.25 99 LYS A O 1
ATOM 832 N N . GLY A 1 100 ? 0.308 -11.247 10.317 1.00 95.44 100 GLY A N 1
ATOM 833 C CA . GLY A 1 100 ? 0.935 -9.950 10.481 1.00 95.44 100 GLY A CA 1
ATOM 834 C C . GLY A 1 100 ? 0.600 -9.269 11.794 1.00 95.44 100 GLY A C 1
ATOM 835 O O . GLY A 1 100 ? 0.020 -9.850 12.714 1.00 95.44 100 GLY A O 1
ATOM 836 N N . ARG A 1 101 ? 0.954 -7.991 11.848 1.00 96.75 101 ARG A N 1
ATOM 837 C CA . ARG A 1 101 ? 0.603 -7.075 12.932 1.00 96.75 101 ARG A CA 1
ATOM 838 C C . ARG A 1 101 ? 0.251 -5.704 12.375 1.00 96.75 101 ARG A C 1
ATOM 840 O O . ARG A 1 101 ? 0.689 -5.344 11.283 1.00 96.75 101 ARG A O 1
ATOM 847 N N . TYR A 1 102 ? -0.492 -4.926 13.143 1.00 97.62 102 TYR A N 1
ATOM 848 C CA . TYR A 1 102 ? -0.899 -3.579 12.778 1.00 97.62 102 TYR A CA 1
ATOM 849 C C . TYR A 1 102 ? -0.796 -2.631 13.967 1.00 97.62 102 TYR A C 1
ATOM 851 O O . TYR A 1 102 ? -1.033 -3.025 15.108 1.00 97.62 102 TYR A O 1
ATOM 859 N N . LYS A 1 103 ? -0.436 -1.386 13.674 1.00 97.31 103 LYS A N 1
ATOM 860 C CA . LYS A 1 103 ? -0.558 -0.246 14.580 1.00 97.31 103 LYS A CA 1
ATOM 861 C C . LYS A 1 103 ? -1.244 0.888 13.828 1.00 97.31 103 LYS A C 1
ATOM 863 O O . LYS A 1 103 ? -0.934 1.116 12.658 1.00 97.31 103 LYS A O 1
ATOM 868 N N . GLY A 1 104 ? -2.158 1.588 14.475 1.00 96.94 104 GLY A N 1
ATOM 869 C CA . GLY A 1 104 ? -2.921 2.669 13.864 1.00 96.94 104 GLY A CA 1
ATOM 870 C C . GLY A 1 104 ? -4.366 2.648 14.316 1.00 96.94 104 GLY A C 1
ATOM 871 O O . GLY A 1 104 ? -4.694 2.039 15.330 1.00 96.94 104 GLY A O 1
ATOM 872 N N . GLU A 1 105 ? -5.215 3.307 13.546 1.00 96.75 105 GLU A N 1
ATOM 873 C CA . GLU A 1 105 ? -6.640 3.431 13.833 1.00 96.75 105 GLU A CA 1
ATOM 874 C C . GLU A 1 105 ? -7.387 2.105 13.585 1.00 96.75 105 GLU A C 1
ATOM 876 O O . GLU A 1 105 ? -7.050 1.336 12.672 1.00 96.75 105 GLU A O 1
ATOM 881 N N . TRP A 1 106 ? -8.394 1.837 14.423 1.00 94.62 106 TRP A N 1
ATOM 882 C CA . TRP A 1 106 ? -9.216 0.627 14.393 1.00 94.62 106 TRP A CA 1
ATOM 883 C C . TRP A 1 106 ? -10.701 0.977 14.408 1.00 94.62 106 TRP A C 1
ATOM 885 O O . TRP A 1 106 ? -11.123 1.930 15.058 1.00 94.62 106 TRP A O 1
ATOM 895 N N . LYS A 1 107 ? -11.508 0.144 13.755 1.00 92.88 107 LYS A N 1
ATOM 896 C CA . LYS A 1 107 ? -12.970 0.185 13.821 1.00 92.88 107 LYS A CA 1
ATOM 897 C C . LYS A 1 107 ? -13.505 -1.239 13.775 1.00 92.88 107 LYS A C 1
ATOM 899 O O . LYS A 1 107 ? -13.131 -1.994 12.882 1.00 92.88 107 LYS A O 1
ATOM 904 N N . ASN A 1 108 ? -14.370 -1.601 14.723 1.00 89.81 108 ASN A N 1
ATOM 905 C CA . ASN A 1 108 ? -14.983 -2.934 14.820 1.00 89.81 108 ASN A CA 1
ATOM 906 C C . ASN A 1 108 ? -13.940 -4.070 14.757 1.00 89.81 108 ASN A C 1
ATOM 908 O O . ASN A 1 108 ? -14.061 -4.998 13.962 1.00 89.81 108 ASN A O 1
ATOM 912 N N . GLY A 1 109 ? -12.845 -3.930 15.513 1.00 89.19 109 GLY A N 1
ATOM 913 C CA . GLY A 1 109 ? -11.760 -4.918 15.551 1.00 89.19 109 GLY A CA 1
ATOM 914 C C . GLY A 1 109 ? -10.851 -4.960 14.314 1.00 89.19 109 GLY A C 1
ATOM 915 O O . GLY A 1 109 ? -9.837 -5.656 14.340 1.00 89.19 109 GLY A O 1
ATOM 916 N N . LEU A 1 110 ? -11.137 -4.182 13.264 1.00 93.19 110 LEU A N 1
ATOM 917 C CA . LEU A 1 110 ? -10.381 -4.167 12.009 1.00 93.19 110 LEU A CA 1
ATOM 918 C C . LEU A 1 110 ? -9.559 -2.878 11.842 1.00 93.19 110 LEU A C 1
ATOM 920 O O . LEU A 1 110 ? -9.992 -1.817 12.295 1.00 93.19 110 LEU A O 1
ATOM 924 N N . PRO A 1 111 ? -8.398 -2.932 11.159 1.00 96.44 111 PRO A N 1
ATOM 925 C CA . PRO A 1 111 ? -7.685 -1.734 10.716 1.00 96.44 111 PRO A CA 1
ATOM 926 C C . PRO A 1 111 ? -8.598 -0.801 9.913 1.00 96.44 111 PRO A C 1
ATOM 928 O O . PRO A 1 111 ? -9.183 -1.218 8.909 1.00 96.44 111 PRO A O 1
ATOM 931 N N . ASN A 1 112 ? -8.733 0.449 10.347 1.00 97.19 112 ASN A N 1
ATOM 932 C CA . ASN A 1 112 ? -9.605 1.425 9.699 1.00 97.19 112 ASN A CA 1
ATOM 933 C C . ASN A 1 112 ? -9.109 2.840 10.007 1.00 97.19 112 ASN A C 1
ATOM 935 O O . ASN A 1 112 ? -9.027 3.189 11.176 1.00 97.19 112 ASN A O 1
ATOM 939 N N . GLY A 1 113 ? -8.773 3.630 8.988 1.00 97.06 113 GLY A N 1
ATOM 940 C CA . GLY A 1 113 ? -8.063 4.905 9.131 1.00 97.06 113 GLY A CA 1
ATOM 941 C C . GLY A 1 113 ? -6.564 4.770 8.855 1.00 97.06 113 GLY A C 1
ATOM 942 O O . GLY A 1 113 ? -6.128 3.855 8.151 1.00 97.06 113 GLY A O 1
ATOM 943 N N . ARG A 1 114 ? -5.745 5.691 9.368 1.00 97.81 114 ARG A N 1
ATOM 944 C CA . ARG A 1 114 ? -4.297 5.681 9.128 1.00 97.81 114 ARG A CA 1
ATOM 945 C C . ARG A 1 114 ? -3.594 4.652 10.000 1.00 97.81 114 ARG A C 1
ATOM 947 O O . ARG A 1 114 ? -3.858 4.522 11.196 1.00 97.81 114 ARG A O 1
ATOM 954 N N . GLY A 1 115 ? -2.603 3.986 9.418 1.00 97.56 115 GLY A N 1
ATOM 955 C CA . GLY A 1 115 ? -1.780 3.060 10.177 1.00 97.56 115 GLY A CA 1
ATOM 956 C C . GLY A 1 115 ? -0.600 2.480 9.421 1.00 97.56 115 GLY A C 1
ATOM 957 O O . GLY A 1 115 ? -0.213 2.919 8.335 1.00 97.56 115 GLY A O 1
ATOM 958 N N . THR A 1 116 ? 0.002 1.480 10.051 1.00 97.75 116 THR A N 1
ATOM 959 C CA . THR A 1 116 ? 1.072 0.665 9.495 1.00 97.75 116 THR A CA 1
ATOM 960 C C . THR A 1 116 ? 0.748 -0.803 9.712 1.00 97.75 116 THR A C 1
ATOM 962 O O . THR A 1 116 ? 0.585 -1.251 10.848 1.00 97.75 116 THR A O 1
ATOM 965 N N . LYS A 1 117 ? 0.720 -1.566 8.623 1.00 97.19 117 LYS A N 1
ATOM 966 C CA . LYS A 1 117 ? 0.590 -3.022 8.626 1.00 97.19 117 LYS A CA 1
ATOM 967 C C . LYS A 1 117 ? 1.945 -3.646 8.326 1.00 97.19 117 LYS A C 1
ATOM 969 O O . LYS A 1 117 ? 2.573 -3.269 7.349 1.00 97.19 117 LYS A O 1
ATOM 974 N N . HIS A 1 118 ? 2.368 -4.609 9.134 1.00 96.50 118 HIS A N 1
ATOM 975 C CA . HIS A 1 118 ? 3.478 -5.501 8.817 1.00 96.50 118 HIS A CA 1
ATOM 976 C C . HIS A 1 118 ? 2.892 -6.860 8.423 1.00 96.50 118 HIS A C 1
ATOM 978 O O . HIS A 1 118 ? 2.284 -7.530 9.262 1.00 96.50 118 HIS A O 1
ATOM 984 N N . ALA A 1 119 ? 3.028 -7.235 7.153 1.00 94.94 119 ALA A N 1
ATOM 985 C CA . ALA A 1 119 ? 2.606 -8.522 6.621 1.00 94.94 119 ALA A CA 1
ATOM 986 C C . ALA A 1 119 ? 3.771 -9.519 6.681 1.00 94.94 119 ALA A C 1
ATOM 988 O O . ALA A 1 119 ? 4.805 -9.313 6.061 1.00 94.94 119 ALA A O 1
ATOM 989 N N . TYR A 1 120 ? 3.592 -10.624 7.405 1.00 94.38 120 TYR A N 1
ATOM 990 C CA . TYR A 1 120 ? 4.661 -11.611 7.616 1.00 94.38 120 TYR A CA 1
ATOM 991 C C . TYR A 1 120 ? 4.900 -12.523 6.410 1.00 94.38 120 TYR A C 1
ATOM 993 O O . TYR A 1 120 ? 5.914 -13.207 6.354 1.00 94.38 120 TYR A O 1
ATOM 1001 N N . LYS A 1 121 ? 3.964 -12.571 5.452 1.00 92.19 121 LYS A N 1
ATOM 1002 C CA . LYS A 1 121 ? 4.080 -13.427 4.261 1.00 92.19 121 LYS A CA 1
ATOM 1003 C C . LYS A 1 121 ? 5.304 -13.067 3.411 1.00 92.19 121 LYS A C 1
ATOM 1005 O O . LYS A 1 121 ? 5.904 -13.957 2.819 1.00 92.19 121 LYS A O 1
ATOM 1010 N N . ASP A 1 122 ? 5.604 -11.780 3.314 1.00 90.00 122 ASP A N 1
ATOM 1011 C CA . ASP A 1 122 ? 6.627 -11.195 2.444 1.00 90.00 122 ASP A CA 1
ATOM 1012 C C . ASP A 1 122 ? 7.493 -10.152 3.174 1.00 90.00 122 ASP A C 1
ATOM 1014 O O . ASP A 1 122 ? 8.133 -9.336 2.517 1.00 90.00 122 ASP A O 1
ATOM 1018 N N . ASP A 1 1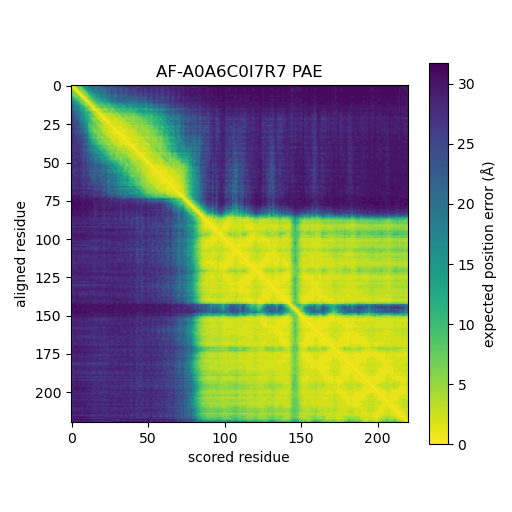23 ? 7.458 -10.159 4.515 1.00 91.69 123 ASP A N 1
ATOM 1019 C CA . ASP A 1 123 ? 8.085 -9.172 5.416 1.00 91.69 123 ASP A CA 1
ATOM 1020 C C . ASP A 1 123 ? 7.911 -7.719 4.928 1.00 91.69 123 ASP A C 1
ATOM 1022 O O . ASP A 1 123 ? 8.817 -6.879 4.929 1.00 91.69 123 ASP A O 1
ATOM 1026 N N . SER A 1 124 ? 6.699 -7.415 4.452 1.00 93.38 124 SER A N 1
ATOM 1027 C CA . SER A 1 124 ? 6.384 -6.106 3.898 1.00 93.38 124 SER A CA 1
ATOM 1028 C C . SER A 1 124 ? 5.695 -5.202 4.910 1.00 93.38 124 SER A C 1
ATOM 1030 O O . SER A 1 124 ? 4.889 -5.627 5.745 1.00 93.38 124 SER A O 1
ATOM 1032 N N . TYR A 1 125 ? 5.996 -3.911 4.820 1.00 95.69 125 TYR A N 1
ATOM 1033 C CA . TYR A 1 125 ? 5.382 -2.874 5.637 1.00 95.69 125 TYR A CA 1
ATOM 1034 C C . TYR A 1 125 ? 4.567 -1.952 4.744 1.00 95.69 125 TYR A C 1
ATOM 1036 O O . TYR A 1 125 ? 5.110 -1.353 3.822 1.00 95.69 125 TYR A O 1
ATOM 1044 N N . ILE A 1 126 ? 3.273 -1.826 5.031 1.00 97.38 126 ILE A N 1
ATOM 1045 C CA . ILE A 1 126 ? 2.335 -0.968 4.305 1.00 97.38 126 ILE A CA 1
ATOM 1046 C C . ILE A 1 126 ? 1.939 0.187 5.218 1.00 97.38 126 ILE A C 1
ATOM 1048 O O . ILE A 1 126 ? 1.407 -0.029 6.308 1.00 97.38 126 ILE A O 1
ATOM 1052 N N . TYR A 1 127 ? 2.176 1.405 4.752 1.00 97.62 127 TYR A N 1
ATOM 1053 C CA . TYR A 1 127 ? 1.866 2.666 5.413 1.00 97.62 127 TYR A CA 1
ATOM 1054 C C . TYR A 1 127 ? 0.796 3.382 4.601 1.00 97.62 127 TYR A C 1
ATOM 1056 O O . TYR A 1 127 ? 0.963 3.565 3.397 1.00 97.62 127 TYR A O 1
ATOM 1064 N N . GLY A 1 128 ? -0.284 3.819 5.234 1.00 97.56 128 GLY A N 1
ATOM 1065 C CA . GLY A 1 128 ? -1.343 4.522 4.517 1.00 97.56 128 GLY A CA 1
ATOM 1066 C C . GLY A 1 128 ? -2.675 4.445 5.232 1.00 97.56 128 GLY A C 1
ATOM 1067 O O . GLY A 1 128 ? -2.726 4.261 6.451 1.00 97.56 128 GLY A O 1
ATOM 1068 N N . ASN A 1 129 ? -3.739 4.611 4.455 1.00 98.12 129 ASN A N 1
ATOM 1069 C CA . ASN A 1 129 ? -5.104 4.481 4.931 1.00 98.12 129 ASN A CA 1
ATOM 1070 C C . ASN A 1 129 ? -5.619 3.044 4.756 1.00 98.12 129 ASN A C 1
ATOM 1072 O O . ASN A 1 129 ? -5.265 2.346 3.802 1.00 98.12 129 ASN A O 1
ATOM 1076 N N . PHE A 1 130 ? -6.457 2.613 5.692 1.00 98.19 130 PHE A N 1
ATOM 1077 C CA . PHE A 1 130 ? -7.060 1.290 5.734 1.00 98.19 130 PHE A CA 1
ATOM 1078 C C . PHE A 1 130 ? -8.578 1.403 5.847 1.00 98.19 130 PHE A C 1
ATOM 1080 O O . PHE A 1 130 ? -9.097 2.291 6.521 1.00 98.19 130 PHE A O 1
ATOM 1087 N N . VAL A 1 131 ? -9.297 0.493 5.197 1.00 97.88 131 VAL A N 1
ATOM 1088 C CA . VAL A 1 131 ? -10.753 0.357 5.288 1.00 97.88 131 VAL A CA 1
ATOM 1089 C C . VAL A 1 131 ? -11.069 -1.122 5.453 1.00 97.88 131 VAL A C 1
ATOM 1091 O O . VAL A 1 131 ? -10.684 -1.945 4.623 1.00 97.88 131 VAL A O 1
ATOM 1094 N N . ASP A 1 132 ? -11.742 -1.458 6.551 1.00 95.88 132 ASP A N 1
ATOM 1095 C CA . ASP A 1 132 ? -12.157 -2.823 6.898 1.00 95.88 132 ASP A CA 1
ATOM 1096 C C . ASP A 1 132 ? -11.011 -3.853 6.811 1.00 95.88 132 ASP A C 1
ATOM 1098 O O . ASP A 1 132 ? -11.181 -4.975 6.338 1.00 95.88 132 ASP A O 1
ATOM 1102 N N . GLY A 1 133 ? -9.809 -3.459 7.243 1.00 95.69 133 GLY A N 1
ATOM 1103 C CA . GLY A 1 133 ? -8.614 -4.308 7.256 1.00 95.69 133 GLY A CA 1
ATOM 1104 C C . GLY A 1 133 ? -7.786 -4.330 5.968 1.00 95.69 133 GLY A C 1
ATOM 1105 O O . GLY A 1 133 ? -6.707 -4.935 5.950 1.00 95.69 133 GLY A O 1
ATOM 1106 N N . PHE A 1 134 ? -8.239 -3.659 4.909 1.00 97.06 134 PHE A N 1
ATOM 1107 C CA . PHE A 1 134 ? -7.538 -3.577 3.627 1.00 97.06 134 PHE A CA 1
ATOM 1108 C C . PHE A 1 134 ? -6.886 -2.209 3.443 1.00 97.06 134 PHE A C 1
ATOM 1110 O O . PHE A 1 134 ? -7.483 -1.207 3.822 1.00 97.06 134 PHE A O 1
ATOM 1117 N N . SER A 1 135 ? -5.691 -2.144 2.847 1.00 97.69 135 SER A N 1
ATOM 1118 C CA . SER A 1 135 ? -5.142 -0.852 2.421 1.00 97.69 135 SER A CA 1
ATOM 1119 C C . SER A 1 135 ? -5.949 -0.286 1.251 1.00 97.69 135 SER A C 1
ATOM 1121 O O . SER A 1 135 ? -6.317 -1.018 0.325 1.00 97.69 135 SER A O 1
ATOM 1123 N N . GLU A 1 136 ? -6.229 1.013 1.326 1.00 98.44 136 GLU A N 1
ATOM 1124 C CA . GLU A 1 136 ? -7.112 1.732 0.408 1.00 98.44 136 GLU A CA 1
ATOM 1125 C C . GLU A 1 136 ? -6.629 3.180 0.236 1.00 98.44 136 GLU A C 1
ATOM 1127 O O . GLU A 1 136 ? -6.282 3.851 1.211 1.00 98.44 136 GLU A O 1
ATOM 1132 N N . GLY A 1 137 ? -6.644 3.690 -0.995 1.00 98.12 137 GLY A N 1
ATOM 1133 C CA . GLY A 1 137 ? -6.147 5.026 -1.320 1.00 98.12 137 GLY A CA 1
ATOM 1134 C C . GLY A 1 137 ? -4.619 5.101 -1.319 1.00 98.12 137 GLY A C 1
ATOM 1135 O O . GLY A 1 137 ? -3.937 4.098 -1.491 1.00 98.12 137 GLY A O 1
ATOM 1136 N N . TYR A 1 138 ? -4.058 6.299 -1.168 1.00 98.06 138 TYR A N 1
ATOM 1137 C CA . TYR A 1 138 ? -2.609 6.494 -1.268 1.00 98.06 138 TYR A CA 1
ATOM 1138 C C . TYR A 1 138 ? -1.846 5.891 -0.081 1.00 98.06 138 TYR A C 1
ATOM 1140 O O . TYR A 1 138 ? -2.230 6.063 1.081 1.00 98.06 138 TYR A O 1
ATOM 1148 N N . GLY A 1 139 ? -0.715 5.252 -0.366 1.00 97.75 139 GLY A N 1
ATOM 1149 C CA . GLY A 1 139 ? 0.177 4.702 0.643 1.00 97.75 139 GLY A CA 1
ATOM 1150 C C . GLY A 1 139 ? 1.566 4.370 0.107 1.00 97.75 139 GLY A C 1
ATOM 1151 O O . GLY A 1 139 ? 1.895 4.610 -1.054 1.00 97.75 139 GLY A O 1
ATOM 1152 N N . LYS A 1 140 ? 2.378 3.769 0.974 1.00 97.62 140 LYS A N 1
ATOM 1153 C CA . LYS A 1 140 ? 3.727 3.288 0.679 1.00 97.62 140 LYS A CA 1
ATOM 1154 C C . LYS A 1 140 ? 3.885 1.856 1.170 1.00 97.62 140 LYS A C 1
ATOM 1156 O O . LYS A 1 140 ? 3.499 1.565 2.298 1.00 97.62 140 LYS A O 1
ATOM 1161 N N . GLN A 1 141 ? 4.474 0.980 0.363 1.00 96.75 141 GLN A N 1
ATOM 1162 C CA . GLN A 1 141 ? 4.856 -0.373 0.769 1.00 96.75 141 GLN A CA 1
ATOM 1163 C C . GLN A 1 141 ? 6.363 -0.564 0.633 1.00 96.75 141 GLN A C 1
ATOM 1165 O O . GLN A 1 141 ? 6.934 -0.218 -0.395 1.00 96.75 141 GLN A O 1
ATOM 1170 N N . THR A 1 142 ? 7.006 -1.123 1.652 1.00 94.06 142 THR A N 1
ATOM 1171 C CA . THR A 1 142 ? 8.435 -1.472 1.655 1.00 94.06 142 THR A CA 1
ATOM 1172 C C . THR A 1 142 ? 8.600 -2.969 1.898 1.00 94.06 142 THR A C 1
ATOM 1174 O O . THR A 1 142 ? 7.761 -3.557 2.578 1.00 94.06 142 THR A O 1
ATOM 1177 N N . PHE A 1 143 ? 9.673 -3.576 1.390 1.00 87.12 143 PHE A N 1
ATOM 1178 C CA . PHE A 1 143 ? 9.901 -5.026 1.443 1.00 87.12 143 PHE A CA 1
ATOM 1179 C C . PHE A 1 143 ? 11.271 -5.325 2.068 1.00 87.12 143 PHE A C 1
ATOM 1181 O O . PHE A 1 143 ? 12.262 -5.289 1.348 1.00 87.12 143 PHE A O 1
ATOM 1188 N N . GLU A 1 144 ? 11.295 -5.559 3.388 1.00 73.75 144 GLU A N 1
ATOM 1189 C CA . GLU A 1 144 ? 12.436 -5.969 4.240 1.00 73.75 144 GLU A CA 1
ATOM 1190 C C . GLU A 1 144 ? 13.806 -5.250 4.074 1.00 73.75 144 GLU A C 1
ATOM 1192 O O . GLU A 1 144 ? 14.132 -4.575 3.098 1.00 73.75 144 GLU A O 1
ATOM 1197 N N . GLN A 1 145 ? 14.658 -5.358 5.100 1.00 51.97 145 GLN A N 1
ATOM 1198 C CA . GLN A 1 145 ? 15.999 -4.770 5.115 1.00 51.97 145 GLN A CA 1
ATOM 1199 C C . GLN A 1 145 ? 17.013 -5.692 4.428 1.00 51.97 145 GLN A C 1
ATOM 1201 O O . GLN A 1 145 ? 17.677 -6.502 5.073 1.00 51.97 145 GLN A O 1
ATOM 1206 N N . THR A 1 146 ? 17.174 -5.564 3.113 1.00 51.16 146 THR A N 1
ATOM 1207 C CA . THR A 1 146 ? 18.333 -6.162 2.438 1.00 51.16 146 THR A CA 1
ATOM 1208 C C . THR A 1 146 ? 19.611 -5.388 2.795 1.00 51.16 146 THR A C 1
ATOM 1210 O O . THR A 1 146 ? 19.580 -4.196 3.096 1.00 51.16 146 THR A O 1
ATOM 1213 N N . TRP A 1 147 ? 20.767 -6.059 2.749 1.00 53.84 147 TRP A N 1
ATOM 1214 C CA . TRP A 1 147 ? 22.101 -5.458 2.943 1.00 53.84 147 TRP A CA 1
ATOM 1215 C C . TRP A 1 147 ? 22.499 -4.488 1.814 1.00 53.84 147 TRP A C 1
ATOM 1217 O O . TRP A 1 147 ? 23.599 -3.931 1.823 1.00 53.84 147 TRP A O 1
ATOM 1227 N N . GLU A 1 148 ? 21.630 -4.317 0.816 1.00 56.62 148 GLU A N 1
ATOM 1228 C CA . GLU A 1 148 ? 21.809 -3.354 -0.257 1.00 56.62 148 GLU A CA 1
ATOM 1229 C C . GLU A 1 148 ? 21.478 -1.938 0.228 1.00 56.62 148 GLU A C 1
ATOM 1231 O O . GLU A 1 148 ? 20.631 -1.710 1.088 1.00 56.62 148 GLU A O 1
ATOM 1236 N N . LYS A 1 149 ? 22.170 -0.945 -0.336 1.00 66.00 149 LYS A N 1
ATOM 1237 C CA . LYS A 1 149 ? 22.086 0.463 0.086 1.00 66.00 149 LYS A CA 1
ATOM 1238 C C . LYS A 1 149 ? 20.700 1.102 -0.102 1.00 66.00 149 LYS A C 1
ATOM 1240 O O . LYS A 1 149 ? 20.506 2.232 0.346 1.00 66.00 149 LYS A O 1
ATOM 1245 N N . THR A 1 150 ? 19.757 0.456 -0.789 1.00 77.44 150 THR A N 1
ATOM 1246 C CA . THR A 1 150 ? 18.431 1.015 -1.086 1.00 77.44 150 THR A CA 1
ATOM 1247 C C . THR A 1 150 ? 17.383 -0.095 -1.086 1.00 77.44 150 THR A C 1
ATOM 1249 O O . THR A 1 150 ? 17.515 -1.081 -1.800 1.00 77.44 150 THR A O 1
ATOM 1252 N N . GLN A 1 151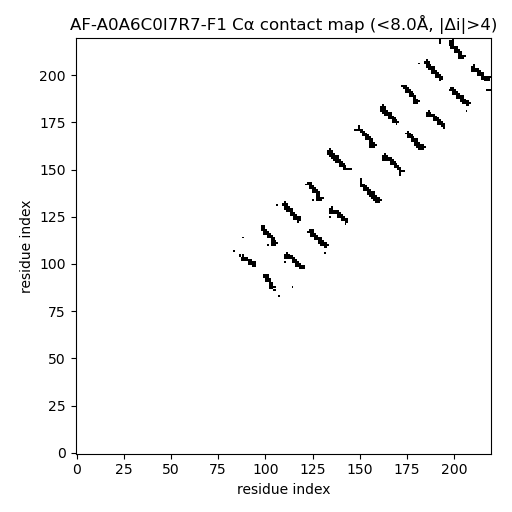 ? 16.346 0.059 -0.262 1.00 86.00 151 GLN A N 1
ATOM 1253 C CA . GLN A 1 151 ? 15.258 -0.914 -0.152 1.00 86.00 151 GLN A CA 1
ATOM 1254 C C . GLN A 1 151 ? 14.235 -0.691 -1.270 1.00 86.00 151 GLN A C 1
ATOM 1256 O O . GLN A 1 151 ? 13.895 0.468 -1.536 1.00 86.00 151 GLN A O 1
ATOM 1261 N N . PRO A 1 152 ? 13.714 -1.759 -1.900 1.00 91.69 152 PRO A N 1
ATOM 1262 C CA . PRO A 1 152 ? 12.630 -1.625 -2.854 1.00 91.69 152 PRO A CA 1
ATOM 1263 C C . PRO A 1 152 ? 11.365 -1.120 -2.157 1.00 91.69 152 PRO A C 1
ATOM 1265 O O . PRO A 1 152 ? 11.034 -1.526 -1.036 1.00 91.69 152 PRO A O 1
ATOM 1268 N N . TYR A 1 153 ? 10.645 -0.229 -2.830 1.00 95.06 153 TYR A N 1
ATOM 1269 C CA . TYR A 1 153 ? 9.387 0.292 -2.314 1.00 95.06 153 TYR A CA 1
ATOM 1270 C C . TYR A 1 153 ? 8.417 0.671 -3.423 1.00 95.06 153 TYR A C 1
ATOM 1272 O O . TYR A 1 153 ? 8.804 1.130 -4.496 1.00 95.06 153 TYR A O 1
ATOM 1280 N N . TYR A 1 154 ? 7.137 0.519 -3.115 1.00 97.75 154 TYR A N 1
ATOM 1281 C CA . TYR A 1 154 ? 6.036 1.084 -3.873 1.00 97.75 154 TYR A CA 1
ATOM 1282 C C . TYR A 1 154 ? 5.502 2.320 -3.166 1.00 97.75 154 TYR A C 1
ATOM 1284 O O . TYR A 1 154 ? 5.398 2.341 -1.940 1.00 97.75 154 TYR A O 1
ATOM 1292 N N . GLU A 1 155 ? 5.114 3.323 -3.935 1.00 98.06 155 GLU A N 1
ATOM 1293 C CA . GLU A 1 155 ? 4.377 4.480 -3.459 1.00 98.06 155 GLU A CA 1
ATOM 1294 C C . GLU A 1 155 ? 3.297 4.848 -4.478 1.00 98.06 155 GLU A C 1
ATOM 1296 O O . GLU A 1 155 ? 3.595 5.082 -5.649 1.00 98.06 155 GLU A O 1
ATOM 1301 N N . GLY A 1 156 ? 2.039 4.870 -4.051 1.00 98.44 156 GLY A N 1
ATOM 1302 C CA . GLY A 1 156 ? 0.914 5.076 -4.956 1.00 98.44 156 GLY A CA 1
ATOM 1303 C C . GLY A 1 156 ? -0.416 4.665 -4.350 1.00 98.44 156 GLY A C 1
ATOM 1304 O O . GLY A 1 156 ? -0.543 4.497 -3.136 1.00 98.44 156 GLY A O 1
ATOM 1305 N N . GLU A 1 157 ? -1.420 4.516 -5.205 1.00 98.62 157 GLU A N 1
ATOM 1306 C CA . GLU A 1 157 ? -2.761 4.132 -4.781 1.00 98.62 157 GLU A CA 1
ATOM 1307 C C . GLU A 1 157 ? -2.866 2.621 -4.504 1.00 98.62 157 GLU A C 1
ATOM 1309 O O . GLU A 1 157 ? -2.214 1.780 -5.132 1.00 98.62 157 GLU A O 1
ATOM 1314 N N . PHE A 1 158 ? -3.696 2.285 -3.522 1.00 98.56 158 PHE A N 1
ATOM 1315 C CA . PHE A 1 158 ? -4.073 0.938 -3.135 1.00 98.56 158 PHE A CA 1
ATOM 1316 C C . PHE A 1 158 ? -5.580 0.766 -3.261 1.00 98.56 158 PHE A C 1
ATOM 1318 O O . PHE A 1 158 ? -6.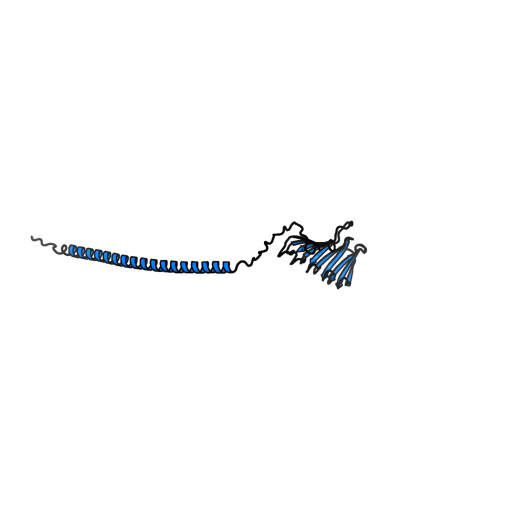355 1.679 -2.968 1.00 98.56 158 PHE A O 1
ATOM 1325 N N . LYS A 1 159 ? -5.993 -0.449 -3.602 1.00 98.44 159 LYS A N 1
ATOM 1326 C CA . LYS A 1 159 ? -7.384 -0.883 -3.542 1.00 98.44 159 LYS A CA 1
ATOM 1327 C C . LYS A 1 159 ? -7.434 -2.313 -3.048 1.00 98.44 159 LYS A C 1
ATOM 1329 O O . LYS A 1 159 ? -6.885 -3.208 -3.690 1.00 98.44 159 LYS A O 1
ATOM 1334 N N . ARG A 1 160 ? -8.101 -2.557 -1.918 1.00 97.31 160 ARG A N 1
ATOM 1335 C CA . ARG A 1 160 ? -8.247 -3.918 -1.360 1.00 97.31 160 ARG A CA 1
ATOM 1336 C C . ARG A 1 160 ? -6.905 -4.676 -1.227 1.00 97.31 160 ARG A C 1
ATOM 1338 O O . ARG A 1 160 ? -6.844 -5.867 -1.517 1.00 97.31 160 ARG A O 1
ATOM 1345 N N . ASN A 1 161 ? -5.851 -4.012 -0.738 1.00 96.56 161 ASN A N 1
ATOM 1346 C CA . ASN A 1 161 ? -4.458 -4.505 -0.654 1.00 96.56 161 ASN A CA 1
ATOM 1347 C C . ASN A 1 161 ? -3.667 -4.614 -1.971 1.00 96.56 161 ASN A C 1
ATOM 1349 O O . ASN A 1 161 ? -2.472 -4.897 -1.906 1.00 96.56 161 ASN A O 1
ATOM 1353 N N . ASN A 1 162 ? -4.273 -4.385 -3.135 1.00 97.94 162 ASN A N 1
ATOM 1354 C CA . ASN A 1 162 ? -3.549 -4.380 -4.407 1.00 97.94 162 ASN A CA 1
ATOM 1355 C C . ASN A 1 162 ? -3.038 -2.978 -4.730 1.00 97.94 162 ASN A C 1
ATOM 1357 O O . ASN A 1 162 ? -3.687 -1.996 -4.370 1.00 97.94 162 ASN A O 1
ATOM 1361 N N . TRP A 1 163 ? -1.917 -2.887 -5.445 1.00 98.50 163 TRP A N 1
ATOM 1362 C CA . TRP A 1 163 ? -1.533 -1.634 -6.093 1.00 98.50 163 TRP A CA 1
ATOM 1363 C C . TRP A 1 163 ? -2.482 -1.372 -7.258 1.00 98.50 163 TRP A C 1
ATOM 1365 O O . TRP A 1 163 ? -2.750 -2.262 -8.070 1.00 98.50 163 TRP A O 1
ATOM 1375 N N . GLU A 1 164 ? -3.003 -0.158 -7.320 1.00 98.62 164 GLU A N 1
ATOM 1376 C CA . GLU A 1 164 ? -4.042 0.258 -8.257 1.00 98.62 164 GLU A CA 1
ATOM 1377 C C . GLU A 1 164 ? -3.774 1.711 -8.667 1.00 98.62 164 GLU A C 1
ATOM 1379 O O . GLU A 1 164 ? -2.989 2.393 -8.017 1.00 98.62 164 GLU A O 1
ATOM 1384 N N . GLY A 1 165 ? -4.407 2.203 -9.732 1.00 98.50 165 GLY A N 1
ATOM 1385 C CA . GLY A 1 165 ? -4.363 3.626 -10.080 1.00 98.50 165 GLY A CA 1
ATOM 1386 C C . GLY A 1 165 ? -2.953 4.112 -10.418 1.00 98.50 165 GLY A C 1
ATOM 1387 O O . GLY A 1 165 ? -2.211 3.432 -11.125 1.00 98.50 165 GLY A O 1
ATOM 1388 N N . LYS A 1 166 ? -2.577 5.308 -9.961 1.00 98.56 166 LYS A N 1
ATOM 1389 C CA . LYS A 1 166 ? -1.239 5.863 -10.194 1.00 98.56 166 LYS A CA 1
ATOM 1390 C C . LYS A 1 166 ? -0.277 5.459 -9.082 1.00 98.56 166 LYS A C 1
ATOM 1392 O O . LYS A 1 166 ? -0.569 5.599 -7.894 1.00 98.56 166 LYS A O 1
ATOM 1397 N N . GLY A 1 167 ? 0.922 5.042 -9.476 1.00 98.44 167 GLY A N 1
ATOM 1398 C CA . GLY A 1 167 ? 1.962 4.682 -8.521 1.00 98.44 167 GLY A CA 1
ATOM 1399 C C . GLY A 1 167 ? 3.344 4.544 -9.135 1.00 98.44 167 GLY A C 1
ATOM 1400 O O . GLY A 1 167 ? 3.521 4.500 -10.358 1.00 98.44 167 GLY A O 1
ATOM 1401 N N . ALA A 1 168 ? 4.333 4.443 -8.262 1.00 98.38 168 ALA A N 1
ATOM 1402 C CA . ALA A 1 168 ? 5.725 4.244 -8.599 1.00 98.38 168 ALA A CA 1
ATOM 1403 C C . ALA A 1 168 ? 6.304 3.093 -7.780 1.00 98.38 168 ALA A C 1
ATOM 1405 O O . ALA A 1 168 ? 6.158 3.059 -6.561 1.00 98.38 168 ALA A O 1
ATOM 1406 N N . TYR A 1 169 ? 6.989 2.175 -8.448 1.00 97.88 169 TYR A N 1
ATOM 1407 C CA . TYR A 1 169 ? 7.779 1.139 -7.805 1.00 97.88 169 TYR A CA 1
ATOM 1408 C C . TYR A 1 169 ? 9.250 1.380 -8.099 1.00 97.88 169 TYR A C 1
ATOM 1410 O O . TYR A 1 169 ? 9.660 1.436 -9.258 1.00 97.88 169 TYR A O 1
ATOM 1418 N N . TYR A 1 170 ? 10.028 1.537 -7.039 1.00 95.38 170 TYR A N 1
ATOM 1419 C CA . TYR A 1 170 ? 11.465 1.725 -7.097 1.00 95.38 170 TYR A CA 1
ATOM 1420 C C . TYR A 1 170 ? 12.132 0.427 -6.678 1.00 95.38 170 TYR A C 1
ATOM 1422 O O . TYR A 1 170 ? 11.868 -0.103 -5.596 1.00 95.38 170 TYR A O 1
ATOM 1430 N N . TYR A 1 171 ? 12.999 -0.074 -7.543 1.00 92.94 171 TYR A N 1
ATOM 1431 C CA . TYR A 1 171 ? 13.800 -1.253 -7.282 1.00 92.94 171 TYR A CA 1
ATOM 1432 C C . TYR A 1 171 ? 15.047 -0.861 -6.471 1.00 92.94 171 TYR A C 1
ATOM 1434 O O . TYR A 1 171 ? 15.526 0.274 -6.539 1.00 92.94 171 TYR A O 1
ATOM 1442 N N . GLY A 1 172 ? 15.583 -1.799 -5.684 1.00 88.62 172 GLY A N 1
ATOM 1443 C CA . GLY A 1 172 ? 16.758 -1.549 -4.833 1.00 88.62 172 GLY A CA 1
ATOM 1444 C C . GLY A 1 172 ? 18.052 -1.262 -5.610 1.00 88.62 172 GLY A C 1
ATOM 1445 O O . GLY A 1 172 ? 18.967 -0.622 -5.093 1.00 88.62 172 GLY A O 1
ATOM 1446 N N . ASP A 1 173 ? 18.106 -1.656 -6.882 1.00 89.69 173 ASP A N 1
ATOM 1447 C CA . ASP A 1 173 ? 19.230 -1.422 -7.795 1.00 89.69 173 ASP A CA 1
ATOM 1448 C C . ASP A 1 173 ? 19.220 -0.017 -8.437 1.00 89.69 173 ASP A C 1
ATOM 1450 O O . ASP A 1 173 ? 20.242 0.445 -8.969 1.00 89.69 173 ASP A O 1
ATOM 1454 N N . GLY A 1 174 ? 18.107 0.711 -8.304 1.00 91.06 174 GLY A N 1
ATOM 1455 C CA . GLY A 1 174 ? 17.871 2.027 -8.891 1.00 91.06 174 GLY A CA 1
ATOM 1456 C C . GLY A 1 174 ? 17.069 2.005 -10.194 1.00 91.06 174 GLY A C 1
ATOM 1457 O O . GLY A 1 174 ? 16.847 3.073 -10.762 1.00 91.06 174 GLY A O 1
ATOM 1458 N N . ASP A 1 175 ? 16.619 0.837 -10.659 1.00 95.88 175 ASP A N 1
ATOM 1459 C CA . ASP A 1 175 ? 15.579 0.760 -11.684 1.00 95.88 175 ASP A CA 1
ATOM 1460 C C . ASP A 1 175 ? 14.240 1.239 -11.083 1.00 95.88 175 ASP A C 1
ATOM 1462 O O . ASP A 1 175 ? 14.037 1.247 -9.863 1.00 95.88 175 ASP A O 1
ATOM 1466 N N . TYR A 1 176 ? 13.294 1.661 -11.922 1.00 97.62 176 TYR A N 1
ATOM 1467 C CA . TYR A 1 176 ? 11.947 2.004 -11.451 1.00 97.62 176 TYR A CA 1
ATOM 1468 C C . TYR A 1 176 ? 10.884 1.801 -12.524 1.00 97.62 176 TYR A C 1
ATOM 1470 O O . TYR A 1 176 ? 11.170 1.806 -13.721 1.00 97.62 176 TYR A O 1
ATOM 1478 N N . TYR A 1 177 ? 9.634 1.726 -12.079 1.00 98.50 177 TYR A N 1
ATOM 1479 C CA . TYR A 1 177 ? 8.446 1.948 -12.890 1.00 98.50 177 TYR A CA 1
ATOM 1480 C C . TYR A 1 177 ? 7.595 3.062 -12.279 1.00 98.50 177 TYR A C 1
ATOM 1482 O O . TYR A 1 177 ? 7.368 3.068 -11.074 1.00 98.50 177 TYR A O 1
ATOM 1490 N N . LYS A 1 178 ? 7.095 3.985 -13.101 1.00 98.62 178 LYS A N 1
ATOM 1491 C CA . LYS A 1 178 ? 6.120 5.020 -12.726 1.00 98.62 178 LYS A CA 1
ATOM 1492 C C . LYS A 1 178 ? 4.980 4.981 -13.735 1.00 98.62 178 LYS A C 1
ATOM 1494 O O . LYS A 1 178 ? 5.231 5.173 -14.922 1.00 98.62 178 LYS A O 1
ATOM 1499 N N . GLY A 1 179 ? 3.745 4.755 -13.310 1.00 98.44 179 GLY A N 1
ATOM 1500 C CA . GLY A 1 179 ? 2.644 4.646 -14.265 1.00 98.44 179 GLY A CA 1
ATOM 1501 C C . GLY A 1 179 ? 1.326 4.208 -13.661 1.00 98.44 179 GLY A C 1
ATOM 1502 O O . GLY A 1 179 ? 1.105 4.339 -12.456 1.00 98.44 179 GLY A O 1
ATOM 1503 N N . ASP A 1 180 ? 0.454 3.718 -14.536 1.00 98.62 180 ASP A N 1
ATOM 1504 C CA . ASP A 1 180 ? -0.802 3.086 -14.160 1.00 98.62 180 ASP A CA 1
ATOM 1505 C C . ASP A 1 180 ? -0.569 1.660 -13.639 1.00 98.62 180 ASP A C 1
ATOM 1507 O O . ASP A 1 180 ? 0.282 0.905 -14.128 1.00 98.62 180 ASP A O 1
ATOM 1511 N N . TRP A 1 181 ? -1.361 1.300 -12.639 1.00 98.75 181 TRP A N 1
ATOM 1512 C CA . TRP A 1 181 ? -1.367 0.015 -11.965 1.00 98.75 181 TRP A CA 1
ATOM 1513 C C . TRP A 1 181 ? -2.774 -0.551 -11.943 1.00 98.75 181 TRP A C 1
ATOM 1515 O O . TRP A 1 181 ? -3.759 0.177 -11.809 1.00 98.75 181 TRP A O 1
ATOM 1525 N N . LYS A 1 182 ? -2.859 -1.872 -12.054 1.00 98.62 182 LYS A N 1
ATOM 1526 C CA . LYS A 1 182 ? -4.104 -2.611 -11.892 1.00 98.62 182 LYS A CA 1
ATOM 1527 C C . LYS A 1 182 ? -3.806 -3.989 -11.339 1.00 98.62 182 LYS A C 1
ATOM 1529 O O . LYS A 1 182 ? -2.982 -4.698 -11.917 1.00 98.62 182 LYS A O 1
ATOM 1534 N N . ASP A 1 183 ? -4.474 -4.370 -10.253 1.00 97.81 183 ASP A N 1
ATOM 1535 C CA . ASP A 1 183 ? -4.280 -5.676 -9.607 1.00 97.81 183 ASP A CA 1
ATOM 1536 C C . ASP A 1 183 ? -2.790 -6.002 -9.352 1.00 97.81 183 ASP A C 1
ATOM 1538 O O . ASP A 1 183 ? -2.323 -7.117 -9.603 1.00 97.81 183 ASP A O 1
ATOM 1542 N N . SER A 1 184 ? -2.030 -5.003 -8.886 1.00 97.88 184 SER A N 1
ATOM 1543 C CA . SER A 1 184 ? -0.585 -5.085 -8.621 1.00 97.88 184 SER A CA 1
ATOM 1544 C C . SER A 1 184 ? 0.304 -5.350 -9.842 1.00 97.88 184 SER A C 1
ATOM 1546 O O . SER A 1 184 ? 1.422 -5.842 -9.695 1.00 97.88 184 SER A O 1
ATOM 1548 N N . LYS A 1 185 ? -0.169 -5.004 -11.043 1.00 98.50 185 LYS A N 1
ATOM 1549 C CA . LYS A 1 185 ? 0.578 -5.124 -12.303 1.00 98.50 185 LYS A CA 1
ATOM 1550 C C . LYS A 1 185 ? 0.689 -3.797 -13.027 1.00 98.50 185 LYS A C 1
ATOM 1552 O O . LYS A 1 185 ? -0.222 -2.970 -12.939 1.00 98.50 185 LYS A O 1
ATOM 1557 N N . TYR A 1 186 ? 1.744 -3.638 -13.822 1.00 98.44 186 TYR A N 1
ATOM 1558 C CA . TYR A 1 186 ? 1.852 -2.525 -14.759 1.00 98.44 186 TYR A CA 1
ATOM 1559 C C . TYR A 1 186 ? 0.698 -2.592 -15.755 1.00 98.44 186 TYR A C 1
ATOM 1561 O O . TYR A 1 186 ? 0.439 -3.625 -16.393 1.00 98.44 186 TYR A O 1
ATOM 1569 N N . HIS A 1 187 ? -0.007 -1.479 -15.884 1.00 98.56 187 HIS A N 1
ATOM 1570 C CA . HIS A 1 187 ? -1.145 -1.324 -16.771 1.00 98.56 187 HIS A CA 1
ATOM 1571 C C . HIS A 1 187 ? -1.109 0.070 -17.400 1.00 98.56 187 HIS A C 1
ATOM 1573 O O . HIS A 1 187 ? -0.281 0.881 -17.011 1.00 98.56 187 HIS A O 1
ATOM 1579 N N . GLY A 1 188 ? -1.990 0.353 -18.362 1.00 98.44 188 GLY A N 1
ATOM 1580 C CA . GLY A 1 188 ? -2.186 1.703 -18.899 1.00 98.44 188 GLY A CA 1
ATOM 1581 C C . GLY A 1 188 ? -0.893 2.346 -19.399 1.00 98.44 188 GLY A C 1
ATOM 1582 O O . GLY A 1 188 ? -0.112 1.695 -20.083 1.00 98.44 188 GLY A O 1
ATOM 1583 N N . GLN A 1 189 ? -0.680 3.623 -19.083 1.00 98.50 189 GLN A N 1
ATOM 1584 C CA . GLN A 1 189 ? 0.517 4.362 -19.484 1.00 98.50 189 GLN A CA 1
ATOM 1585 C C . GLN A 1 189 ? 1.564 4.327 -18.371 1.00 98.50 189 GLN A C 1
ATOM 1587 O O . GLN A 1 189 ? 1.255 4.578 -17.203 1.00 98.50 189 GLN A O 1
ATOM 1592 N N . GLY A 1 190 ? 2.824 4.089 -18.731 1.00 98.25 190 GLY A N 1
ATOM 1593 C CA . GLY A 1 190 ? 3.904 4.057 -17.755 1.00 98.25 190 GLY A CA 1
ATOM 1594 C C . GLY A 1 190 ? 5.292 4.275 -18.336 1.00 98.25 190 GLY A C 1
ATOM 1595 O O . GLY A 1 190 ? 5.527 4.201 -19.544 1.00 98.25 190 GLY A O 1
ATOM 1596 N N . ALA A 1 191 ? 6.226 4.534 -17.431 1.00 98.56 191 ALA A N 1
ATOM 1597 C CA . ALA A 1 191 ? 7.633 4.726 -17.704 1.00 98.56 191 ALA A CA 1
ATOM 1598 C C . ALA A 1 191 ? 8.474 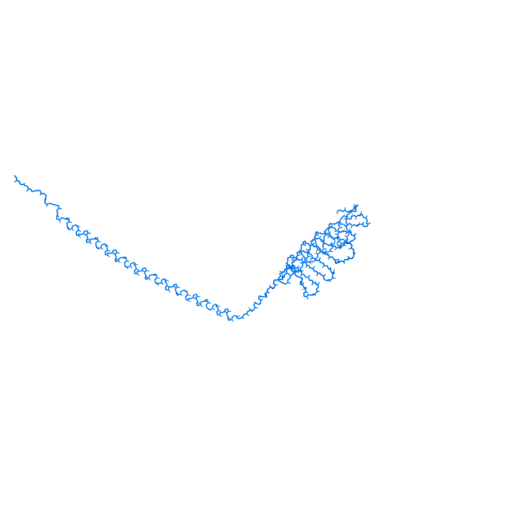3.774 -16.852 1.00 98.56 191 ALA A C 1
ATOM 1600 O O . ALA A 1 191 ? 8.397 3.822 -15.626 1.00 98.56 191 ALA A O 1
ATOM 1601 N N . ALA A 1 192 ? 9.279 2.925 -17.492 1.00 98.44 192 ALA A N 1
ATOM 1602 C CA . ALA A 1 192 ? 10.213 2.032 -16.809 1.00 98.44 192 ALA A CA 1
ATOM 1603 C C . ALA A 1 192 ? 11.656 2.403 -17.139 1.00 98.44 192 ALA A C 1
ATOM 1605 O O . ALA A 1 192 ? 12.076 2.265 -18.293 1.00 98.44 192 ALA A O 1
ATOM 1606 N N . TYR A 1 193 ? 12.405 2.845 -16.137 1.00 98.50 193 TYR A N 1
ATOM 1607 C CA . TYR A 1 193 ? 13.821 3.167 -16.259 1.00 98.50 193 TYR A CA 1
ATOM 1608 C C . TYR A 1 193 ? 14.685 1.971 -15.877 1.00 98.50 193 TYR A C 1
ATOM 1610 O O . TYR A 1 193 ? 14.428 1.316 -14.867 1.00 98.50 193 TYR A O 1
ATOM 1618 N N . SER A 1 194 ? 15.727 1.725 -16.675 1.00 97.56 194 SER A N 1
ATOM 1619 C CA . SER A 1 194 ? 16.802 0.806 -16.320 1.00 97.56 194 SER A CA 1
ATOM 1620 C C . SER A 1 194 ? 18.126 1.544 -16.217 1.00 97.56 194 SER A C 1
ATOM 1622 O O . SER A 1 194 ? 18.693 1.979 -17.226 1.00 97.56 194 SER A O 1
ATOM 1624 N N . LYS A 1 195 ? 18.661 1.604 -15.001 1.00 96.25 195 LYS A N 1
ATOM 1625 C CA . LYS A 1 195 ? 19.953 2.200 -14.665 1.00 96.25 195 LYS A CA 1
ATOM 1626 C C . LYS A 1 195 ? 21.100 1.523 -15.390 1.00 96.25 195 LYS A C 1
ATOM 1628 O O . LYS A 1 195 ? 22.031 2.179 -15.843 1.00 96.25 195 LYS A O 1
ATOM 1633 N N . ARG A 1 196 ? 21.014 0.201 -15.568 1.00 96.31 196 ARG A N 1
ATOM 1634 C CA . ARG A 1 196 ? 22.010 -0.56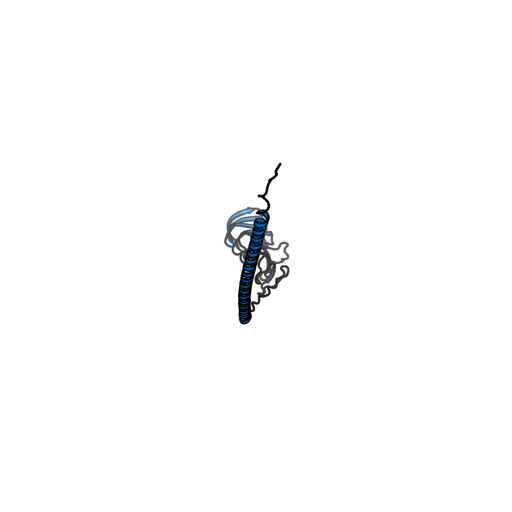8 -16.327 1.00 96.31 196 ARG A CA 1
ATOM 1635 C C . ARG A 1 196 ? 22.109 -0.113 -17.784 1.00 96.31 196 ARG A C 1
ATOM 1637 O O . ARG A 1 196 ? 23.188 -0.177 -18.367 1.00 96.31 196 ARG A O 1
ATOM 1644 N N . LEU A 1 197 ? 20.986 0.275 -18.387 1.00 97.00 197 LEU A N 1
ATOM 1645 C CA . LEU A 1 197 ? 20.926 0.674 -19.794 1.00 97.00 197 LEU A CA 1
ATOM 1646 C C . LEU A 1 197 ? 20.996 2.189 -19.996 1.00 97.00 197 LEU A C 1
ATOM 1648 O O . LEU A 1 197 ? 21.160 2.607 -21.142 1.00 97.00 197 LEU A O 1
ATOM 1652 N N . ASP A 1 198 ? 20.851 2.977 -18.926 1.00 97.69 198 ASP A N 1
ATOM 1653 C CA . ASP A 1 198 ? 20.651 4.430 -18.978 1.00 97.69 198 ASP A CA 1
ATOM 1654 C C . ASP A 1 198 ? 19.523 4.800 -19.961 1.00 97.69 198 ASP A C 1
ATOM 1656 O O . ASP A 1 198 ? 19.666 5.630 -20.866 1.00 97.69 198 ASP A O 1
ATOM 1660 N N . LYS A 1 199 ? 18.402 4.076 -19.860 1.00 98.19 199 LYS A N 1
ATOM 1661 C CA . LYS A 1 199 ? 17.258 4.208 -20.768 1.00 98.19 199 LYS A CA 1
ATOM 1662 C C . LYS A 1 199 ? 15.939 4.028 -20.040 1.00 98.19 199 LYS A C 1
ATOM 1664 O O . LYS A 1 199 ? 15.796 3.121 -19.221 1.00 98.19 199 LYS A O 1
ATOM 1669 N N . THR A 1 200 ? 14.955 4.812 -20.457 1.00 98.62 200 THR A N 1
ATOM 1670 C CA . THR A 1 200 ? 13.567 4.703 -20.016 1.00 98.62 200 THR A CA 1
ATOM 1671 C C . THR A 1 200 ? 12.682 4.256 -21.170 1.00 98.62 200 THR A C 1
ATOM 1673 O O . THR A 1 200 ? 12.741 4.810 -22.266 1.00 98.62 200 THR A O 1
ATOM 1676 N N . TRP A 1 201 ? 11.856 3.242 -20.943 1.00 98.44 201 TRP A N 1
ATOM 1677 C CA . TRP A 1 201 ? 10.749 2.907 -21.831 1.00 98.44 201 TRP A CA 1
ATOM 1678 C C . TRP A 1 201 ? 9.516 3.695 -21.420 1.00 98.44 201 TRP A C 1
ATOM 1680 O O . TRP A 1 201 ? 9.110 3.564 -20.271 1.00 98.44 201 TRP A O 1
ATOM 1690 N N . ILE A 1 202 ? 8.916 4.452 -22.336 1.00 98.50 202 ILE A N 1
ATOM 1691 C CA . ILE A 1 202 ? 7.680 5.206 -22.108 1.00 98.50 202 ILE A CA 1
ATOM 1692 C C . ILE A 1 202 ? 6.617 4.667 -23.057 1.00 98.50 202 ILE A C 1
ATOM 1694 O O . ILE A 1 202 ? 6.794 4.734 -24.276 1.00 98.50 202 ILE A O 1
ATOM 1698 N N . GLY A 1 203 ? 5.522 4.142 -22.518 1.00 98.19 203 GLY A N 1
ATOM 1699 C CA . GLY A 1 203 ? 4.436 3.631 -23.342 1.00 98.19 203 GLY A CA 1
ATOM 1700 C C . GLY A 1 203 ? 3.398 2.833 -22.577 1.00 98.19 203 GLY A C 1
ATOM 1701 O O . GLY A 1 203 ? 3.307 2.893 -21.350 1.00 98.19 203 GLY A O 1
ATOM 1702 N N . GLU A 1 204 ? 2.628 2.065 -23.335 1.00 98.56 204 GLU A N 1
ATOM 1703 C CA . GLU A 1 204 ? 1.554 1.240 -22.814 1.00 98.56 204 GLU A CA 1
ATOM 1704 C C . GLU A 1 204 ? 2.059 -0.031 -22.135 1.00 98.56 204 GLU A C 1
ATOM 1706 O O . GLU A 1 204 ? 3.052 -0.640 -22.545 1.00 98.56 204 GLU A O 1
ATOM 1711 N N . TYR A 1 205 ? 1.315 -0.464 -21.122 1.00 98.50 205 TYR A N 1
ATOM 1712 C CA . TYR A 1 205 ? 1.469 -1.739 -20.447 1.00 98.50 205 TYR A CA 1
ATOM 1713 C C . TYR A 1 205 ? 0.128 -2.455 -20.316 1.00 98.50 205 TYR A C 1
ATOM 1715 O O . TYR A 1 205 ? -0.912 -1.859 -20.029 1.00 98.50 205 TYR A O 1
ATOM 1723 N N . LYS A 1 206 ? 0.159 -3.779 -20.464 1.00 98.38 206 LYS A N 1
ATOM 1724 C CA . LYS A 1 206 ? -0.974 -4.654 -20.173 1.00 98.38 206 LYS A CA 1
ATOM 1725 C C . LYS A 1 206 ? -0.494 -5.858 -19.380 1.00 98.38 206 LYS A C 1
ATOM 1727 O O . LYS A 1 206 ? 0.048 -6.798 -19.953 1.00 98.38 206 LYS A O 1
ATOM 1732 N N . ASN A 1 207 ? -0.755 -5.844 -18.073 1.00 97.31 207 ASN A N 1
ATOM 1733 C CA . ASN A 1 207 ? -0.389 -6.920 -17.149 1.00 97.31 207 ASN A CA 1
ATOM 1734 C C . ASN A 1 207 ? 1.118 -7.217 -17.213 1.00 97.31 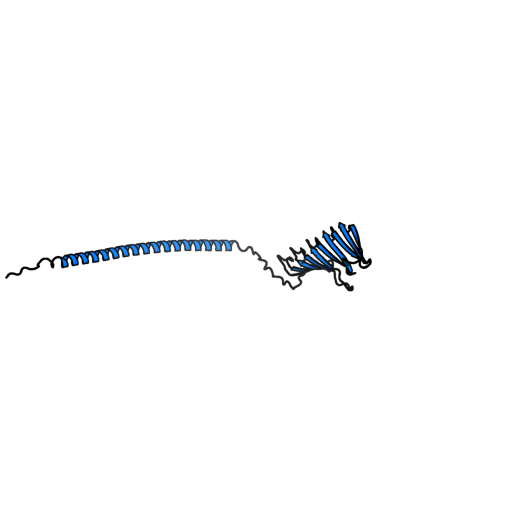207 ASN A C 1
ATOM 1736 O O . ASN A 1 207 ? 1.507 -8.336 -17.541 1.00 97.31 207 ASN A O 1
ATOM 1740 N N . ASP A 1 208 ? 1.937 -6.190 -16.969 1.00 98.00 208 ASP A N 1
ATOM 1741 C CA . ASP A 1 208 ? 3.413 -6.237 -16.977 1.00 98.00 208 ASP A CA 1
ATOM 1742 C C . ASP A 1 208 ? 4.069 -6.362 -18.363 1.00 98.00 208 ASP A C 1
ATOM 1744 O O . ASP A 1 208 ? 5.288 -6.239 -18.495 1.00 98.00 208 ASP A O 1
ATOM 1748 N N . VAL A 1 209 ? 3.279 -6.535 -19.427 1.00 97.88 209 VAL A N 1
ATOM 1749 C CA . VAL A 1 209 ? 3.778 -6.635 -20.805 1.00 97.88 209 VAL A CA 1
ATOM 1750 C C . VAL A 1 209 ? 3.756 -5.267 -21.483 1.00 97.88 209 VAL A C 1
ATOM 1752 O O . VAL A 1 209 ? 2.714 -4.613 -21.518 1.00 97.88 209 VAL A O 1
ATOM 1755 N N . LYS A 1 210 ? 4.895 -4.857 -22.057 1.00 98.00 210 LYS A N 1
ATOM 1756 C CA . LYS A 1 210 ? 5.021 -3.632 -22.864 1.00 98.00 210 LYS A CA 1
ATOM 1757 C C . LYS A 1 210 ? 4.169 -3.726 -24.134 1.00 98.00 210 LYS A C 1
ATOM 1759 O O . LYS A 1 210 ? 4.268 -4.709 -24.866 1.00 98.00 210 LYS A O 1
ATOM 1764 N N . GLY A 1 211 ? 3.372 -2.696 -24.385 1.00 97.38 211 GLY A N 1
ATOM 1765 C CA . GLY A 1 211 ? 2.655 -2.448 -25.633 1.00 97.38 211 GLY A CA 1
ATOM 1766 C C . GLY A 1 211 ? 3.395 -1.441 -26.514 1.00 97.38 211 GLY A C 1
ATOM 1767 O O . GLY A 1 211 ? 4.620 -1.485 -26.634 1.00 97.38 211 GLY A O 1
ATOM 1768 N N . GLU A 1 212 ? 2.646 -0.532 -27.134 1.00 97.94 212 GLU A N 1
ATOM 1769 C CA . GLU A 1 212 ? 3.195 0.546 -27.964 1.00 97.94 212 GLU A CA 1
ATOM 1770 C C . GLU A 1 212 ? 3.914 1.608 -27.116 1.00 97.94 212 GLU A C 1
ATOM 1772 O O . GLU A 1 212 ? 3.483 1.935 -26.013 1.00 97.94 212 GLU A O 1
ATOM 1777 N N . GLY A 1 213 ? 5.019 2.166 -27.619 1.00 97.62 213 GLY A N 1
ATOM 1778 C CA . GLY A 1 213 ? 5.779 3.199 -26.909 1.00 97.62 213 GLY A CA 1
ATOM 1779 C C . GLY A 1 213 ? 7.131 3.509 -27.545 1.00 97.62 213 GLY A C 1
ATOM 1780 O O . GLY A 1 213 ? 7.413 3.076 -28.663 1.00 97.62 213 GLY A O 1
ATOM 1781 N N . ASN A 1 214 ? 7.992 4.227 -26.817 1.00 98.19 214 ASN A N 1
ATOM 1782 C CA . ASN A 1 214 ? 9.336 4.589 -27.269 1.00 98.19 214 ASN A CA 1
ATOM 1783 C C . ASN A 1 214 ? 10.389 4.522 -26.150 1.00 98.19 214 ASN A C 1
ATOM 1785 O O . ASN A 1 214 ? 10.105 4.752 -24.975 1.00 98.19 214 ASN A O 1
ATOM 1789 N N . TRP A 1 215 ? 11.638 4.231 -26.530 1.00 97.81 215 TRP A N 1
ATOM 1790 C CA . TRP A 1 215 ? 12.787 4.319 -25.627 1.00 97.81 215 TRP A CA 1
ATOM 1791 C C . TRP A 1 215 ? 13.386 5.722 -25.664 1.00 97.81 215 TRP A C 1
ATOM 1793 O O . TRP A 1 215 ? 13.729 6.222 -26.734 1.00 97.81 215 TRP A O 1
ATOM 1803 N N . VAL A 1 216 ? 13.589 6.314 -24.492 1.00 98.00 216 VAL A N 1
ATOM 1804 C CA . VAL A 1 216 ? 14.337 7.559 -24.306 1.00 98.00 216 VAL A CA 1
ATOM 1805 C C . VAL A 1 216 ? 15.620 7.286 -23.523 1.00 98.00 216 VAL A C 1
ATOM 1807 O O . VAL A 1 216 ? 15.705 6.318 -22.765 1.00 98.00 216 VAL A O 1
ATOM 1810 N N . LYS A 1 217 ? 16.650 8.105 -23.739 1.00 97.75 217 LYS A N 1
ATOM 1811 C CA . LYS A 1 217 ? 17.905 8.022 -22.982 1.00 97.75 217 LYS A CA 1
ATOM 1812 C C . LYS A 1 217 ? 17.734 8.704 -21.622 1.00 97.75 217 LYS A C 1
ATOM 1814 O O . LYS A 1 217 ? 17.177 9.797 -21.580 1.00 97.75 217 LYS A O 1
ATOM 1819 N N . GLY A 1 218 ? 18.278 8.101 -20.570 1.00 95.25 218 GLY A N 1
ATOM 1820 C CA . GLY A 1 218 ? 18.277 8.651 -19.219 1.00 95.25 218 GLY A CA 1
ATOM 1821 C C . GLY A 1 218 ? 17.012 8.369 -18.414 1.00 95.25 218 GLY A C 1
ATOM 1822 O O . GLY A 1 218 ? 16.087 7.689 -18.872 1.00 95.25 218 GLY A O 1
ATOM 1823 N N . GLU A 1 219 ? 17.017 8.905 -17.198 1.00 93.94 219 GLU A N 1
ATOM 1824 C CA . GLU A 1 219 ? 15.890 8.960 -16.262 1.00 93.94 219 GLU A CA 1
ATOM 1825 C C . GLU A 1 219 ? 14.898 10.060 -16.660 1.00 93.94 219 GLU A C 1
ATOM 1827 O O . GLU A 1 219 ? 15.293 11.070 -17.249 1.00 93.94 219 GLU A O 1
ATOM 1832 N N . ILE A 1 220 ? 13.624 9.882 -16.297 1.00 85.44 220 ILE A N 1
ATOM 1833 C CA . ILE A 1 220 ? 12.574 10.909 -16.383 1.00 85.44 220 ILE A CA 1
ATOM 1834 C C . ILE A 1 220 ? 11.959 11.294 -15.029 1.00 85.44 220 ILE A C 1
ATOM 1836 O O . ILE A 1 220 ? 11.899 10.455 -14.087 1.00 85.44 220 ILE A O 1
#

Nearest PDB structures (foldseek):
  6t4d-assembly1_A-2  TM=9.030E-01  e=1.196E-08  Plasmodium falciparum
  8x2u-assembly1_N  TM=8.922E-01  e=6.228E-08  Mus musculus
  7jrj-assembly1_E  TM=8.832E-01  e=7.705E-08  Chlamydomonas reinhardtii
  6t69-assembly1_A-2  TM=7.911E-01  e=1.134E-08  Toxoplasma gondii VEG
  8j07-assembly1_c1  TM=4.800E-01  e=5.102E-09  Homo sapiens

Sequence (220 aa):
MNTTDMEYCEMDNKSIISKKVIIKFTYVMIYLCIYAINYKRLNSYCNKKKNEEVKVQEKIEAVQKQEKETLSLILPVEDEEEKIEEKDVTVWYKFEDGKGRYKGEWKNGLPNGRGTKHAYKDDSYIYGNFVDGFSEGYGKQTFEQTWEKTQPYYEGEFKRNNWEGKGAYYYGDGDYYKGDWKDSKYHGQGAAYSKRLDKTWIGEYKNDVKGEGNWVKGEI

Radius of gyration: 48.38 Å; Cα contacts (8 Å, |Δi|>4): 350; chains: 1; bounding box: 110×114×84 Å

Solvent-accessible surface area (backbone atoms only — not comparable to full-atom values): 11816 Å² total; per-residue (Å²): 139,83,90,84,77,87,90,82,79,73,80,59,55,61,57,51,50,50,52,53,49,52,51,52,49,50,50,51,51,51,49,52,50,52,50,53,51,50,51,53,50,51,52,54,51,53,52,51,53,53,53,50,52,50,56,51,49,56,49,51,53,50,50,54,49,51,50,53,51,53,60,57,71,60,57,76,77,72,71,69,69,64,72,75,74,80,70,60,45,87,46,78,43,69,44,92,85,67,54,29,33,38,25,25,38,65,49,94,94,24,42,27,44,54,37,40,38,40,36,62,88,67,50,26,41,40,36,36,32,26,53,86,60,24,38,36,47,60,34,37,37,38,51,51,92,61,96,56,99,39,66,33,35,38,42,29,26,26,49,80,65,26,40,23,50,55,34,35,40,38,45,47,86,61,28,36,37,42,30,29,29,46,85,62,26,42,19,53,55,31,36,40,34,36,64,92,73,46,29,20,41,40,32,34,27,58,76,66,39,78,59,64,67,51,80,43,80,39,85,134

Secondary structure (DSSP, 8-state):
-------SSSHHHHHHHHHHHHHHHHHHHHHHHHHHHHHHHHHHHHHHHHHHHHHHHHHHHHHHHHHHHHHHHT--------------TTS-EE-TTSSEEEEEEEETTEEEEEEEEEETTTTEEEEEEEETTEEEEEEEEEE---SSSS--EEEEEEETTEEEEEEEEE-TTS-EEEEEEETTEEEEEEEEEETTTTEEEEEEEETTEEEEEEEEES--

Organism: NCBI:txid1070528